Protein AF-A0A7S2TNP5-F1 (afdb_monomer_lite)

Foldseek 3Di:
DDDDDDDDDDDDDDDDDDDDDDDDDDDDDPPPPPPPPPPPQQLDAPQPVLVVLCCVQPNSDQKDFLVSVQVSQCVLCVVDDSVLSSLCSQFVQQCLQNQPGRMGGSVSSSLQCLQQDPPSCSSVLVQLQFWDWADDDPGDIDTDGDQQEAEAADVLVVLQVVDAQAKHWYQDPDPPVSQKIKIKHWDWDDDPNDIDIDIDIWIWGQPRVVCWTWTADPVRDIDTDNHVVVVNCVVSVNGHHDGQCLRVCSVVTHSNVSRDPDDD

pLDDT: mean 71.91, std 21.48, range [24.64, 95.56]

Sequence (264 aa):
FFFIGVSNLLRVRPRRRRHTSFLRFQGKMAHAYTTFDLDANKVEIEDKDALEFWKKNFQESSTITTAQFTEPMLKRFPNENKKVTSILCKHVICCSGDANKKDVTAQEFDKFVKRFGPFDKCVANAKKVFFHEIERQGGENEYTLVEWYHGFLEDSKQKILENPDKFLVREPKEKDRYNLLTVEYSKTFTKDGKKLLARNKKHLTINRKKGLFVWTKKDGKKQGHPNIEVALKDMTSGRPAIKSDMWTAVENQSLYQAASYDYE

Radius of gyration: 25.87 Å; chains: 1; bounding box: 44×84×74 Å

Secondary structure (DSSP, 8-state):
----------------PPPPPP-----------------TT-----SHHHHHHHHHHHTT-SEEEHHHHHHHHHHH-TTS-HHHHHHIIIIIIS-SS-TT--EEEHHHHHHHHHHH-SGGGHHHHHHHHHEEEE--TTS--EEEE-TTB-SS-TTHHHHHHHSTT-EEEE--SSTT-TTEEEEEEEEEEEETTEEEEEEEEEEEEEETTTTEEEEE-TTS-EEEESSHHHHHHHHHTTPPBPPPTHHHHHHHS-TTGGG-----

Structure (mmCIF, N/CA/C/O backbone):
data_AF-A0A7S2TNP5-F1
#
_entry.id   AF-A0A7S2TNP5-F1
#
loop_
_atom_site.group_PDB
_atom_site.id
_atom_site.type_symbol
_atom_site.label_atom_id
_atom_site.label_alt_id
_atom_site.label_comp_id
_atom_site.label_asym_id
_atom_site.label_entity_id
_atom_site.label_seq_id
_atom_site.pdbx_PDB_ins_code
_atom_site.Cartn_x
_atom_site.Cartn_y
_atom_site.Cartn_z
_atom_site.occupancy
_atom_site.B_iso_or_equiv
_atom_site.auth_seq_id
_atom_site.auth_comp_id
_atom_site.auth_asym_id
_atom_site.auth_atom_id
_atom_site.pdbx_PDB_model_num
ATOM 1 N N . PHE A 1 1 ? 13.881 31.713 -53.821 1.00 35.53 1 PHE A N 1
ATOM 2 C CA . PHE A 1 1 ? 14.452 31.772 -52.461 1.00 35.53 1 PHE A CA 1
ATOM 3 C C . PHE A 1 1 ? 13.829 32.954 -51.729 1.00 35.53 1 PHE A C 1
ATOM 5 O O . PHE A 1 1 ? 13.874 34.059 -52.252 1.00 35.53 1 PHE A O 1
ATOM 12 N N . PHE A 1 2 ? 13.139 32.703 -50.613 1.00 26.30 2 PHE A N 1
ATOM 13 C CA . PHE A 1 2 ? 12.319 33.684 -49.889 1.00 26.30 2 PHE A CA 1
ATOM 14 C C . PHE A 1 2 ? 13.119 34.379 -48.761 1.00 26.30 2 PHE A C 1
ATOM 16 O O . PHE A 1 2 ? 13.645 33.704 -47.886 1.00 26.30 2 PHE A O 1
ATOM 23 N N . PHE A 1 3 ? 13.155 35.716 -48.842 1.00 29.17 3 PHE A N 1
ATOM 24 C CA . PHE A 1 3 ? 13.068 36.779 -47.818 1.00 29.17 3 PHE A CA 1
ATOM 25 C C . PHE A 1 3 ? 13.990 36.885 -46.563 1.00 29.17 3 PHE A C 1
ATOM 27 O O . PHE A 1 3 ? 13.975 36.060 -45.658 1.00 29.17 3 PHE A O 1
ATOM 34 N N . ILE A 1 4 ? 14.575 38.099 -46.485 1.00 29.92 4 ILE A N 1
ATOM 35 C CA . ILE A 1 4 ? 14.782 39.041 -45.349 1.00 29.92 4 ILE A CA 1
ATOM 36 C C . ILE A 1 4 ? 16.053 38.911 -44.512 1.00 29.92 4 ILE A C 1
ATOM 38 O O . ILE A 1 4 ? 16.186 38.060 -43.639 1.00 29.92 4 ILE A O 1
ATOM 42 N N . GLY A 1 5 ? 16.910 39.923 -44.688 1.00 24.64 5 GLY A N 1
ATOM 43 C CA . GLY A 1 5 ? 17.933 40.338 -43.745 1.00 24.64 5 GLY A CA 1
ATOM 44 C C . GLY A 1 5 ? 17.762 41.805 -43.324 1.00 24.64 5 GLY A C 1
ATOM 45 O O . GLY A 1 5 ? 17.652 42.689 -44.164 1.00 24.64 5 GLY A O 1
ATOM 46 N N . VAL A 1 6 ? 17.837 41.989 -42.001 1.00 29.03 6 VAL A N 1
ATOM 47 C CA . VAL A 1 6 ? 18.416 43.107 -41.225 1.00 29.03 6 VAL A CA 1
ATOM 48 C C . VAL A 1 6 ? 17.690 44.468 -41.192 1.00 29.03 6 VAL A C 1
ATOM 50 O O . VAL A 1 6 ? 17.786 45.263 -42.120 1.00 29.03 6 VAL A O 1
ATOM 53 N N . SER A 1 7 ? 17.127 44.832 -40.025 1.00 27.92 7 SER A N 1
ATOM 54 C CA . SER A 1 7 ? 17.776 45.787 -39.091 1.00 27.92 7 SER A CA 1
ATOM 55 C C . SER A 1 7 ? 16.905 46.212 -37.894 1.00 27.92 7 SER A C 1
ATOM 57 O O . SER A 1 7 ? 15.773 46.650 -38.051 1.00 27.92 7 SER A O 1
ATOM 59 N N . ASN A 1 8 ? 17.526 46.139 -36.709 1.00 30.47 8 ASN A N 1
ATOM 60 C CA . ASN A 1 8 ? 17.461 47.053 -35.559 1.00 30.47 8 ASN A CA 1
ATOM 61 C C . ASN A 1 8 ? 16.116 47.597 -35.050 1.00 30.47 8 ASN A C 1
ATOM 63 O O . ASN A 1 8 ? 15.562 48.535 -35.611 1.00 30.47 8 ASN A O 1
ATOM 67 N N . LEU A 1 9 ? 15.758 47.201 -33.819 1.00 30.53 9 LEU A N 1
ATOM 68 C CA . LEU A 1 9 ? 15.236 48.148 -32.825 1.00 30.53 9 LEU A CA 1
ATOM 69 C C . LEU A 1 9 ? 15.416 47.621 -31.389 1.00 30.53 9 LEU A C 1
ATOM 71 O O . LEU A 1 9 ? 14.598 46.881 -30.849 1.00 30.53 9 LEU A O 1
ATOM 75 N N . LEU A 1 10 ? 16.508 48.054 -30.755 1.00 33.16 10 LEU A N 1
ATOM 76 C CA . LEU A 1 10 ? 16.631 48.137 -29.301 1.00 33.16 10 LEU A CA 1
ATOM 77 C C . LEU A 1 10 ? 15.696 49.247 -28.801 1.00 33.16 10 LEU A C 1
ATOM 79 O O . LEU A 1 10 ? 15.841 50.406 -29.190 1.00 33.16 10 LEU A O 1
ATOM 83 N N . ARG A 1 11 ? 14.767 48.925 -27.895 1.00 30.42 11 ARG A N 1
ATOM 84 C CA . ARG A 1 11 ? 14.092 49.937 -27.071 1.00 30.42 11 ARG A CA 1
ATOM 85 C C . ARG A 1 11 ? 13.908 49.429 -25.646 1.00 30.42 11 ARG A C 1
ATOM 87 O O . ARG A 1 11 ? 12.946 48.747 -25.311 1.00 30.42 11 ARG A O 1
ATOM 94 N N . VAL A 1 12 ? 14.871 49.801 -24.812 1.00 37.19 12 VAL A N 1
ATOM 95 C CA . VAL A 1 12 ? 14.807 49.739 -23.351 1.00 37.19 12 VAL A CA 1
ATOM 96 C C . VAL A 1 12 ? 13.696 50.678 -22.864 1.00 37.19 12 VAL A C 1
ATOM 98 O O . VAL A 1 12 ? 13.616 51.827 -23.302 1.00 37.19 12 VAL A O 1
ATOM 101 N N . ARG A 1 13 ? 12.846 50.215 -21.939 1.00 30.95 13 ARG A N 1
ATOM 102 C CA . ARG A 1 13 ? 11.965 51.077 -21.131 1.00 30.95 13 ARG A CA 1
ATOM 103 C C . ARG A 1 13 ? 11.978 50.666 -19.650 1.00 30.95 13 ARG A C 1
ATOM 105 O O . ARG A 1 13 ? 12.250 49.506 -19.349 1.00 30.95 13 ARG A O 1
ATOM 112 N N . PRO A 1 14 ? 11.739 51.618 -18.724 1.00 35.34 14 PRO A N 1
ATOM 113 C CA . PRO A 1 14 ? 12.311 51.590 -17.381 1.00 35.34 14 PRO A CA 1
ATOM 114 C C . PRO A 1 14 ? 11.375 51.045 -16.289 1.00 35.34 14 PRO A C 1
ATOM 116 O O . PRO A 1 14 ? 10.152 51.161 -16.356 1.00 35.34 14 PRO A O 1
ATOM 119 N N . ARG A 1 15 ? 12.002 50.513 -15.229 1.00 34.00 15 ARG A N 1
ATOM 120 C CA . ARG A 1 15 ? 11.412 50.121 -13.936 1.00 34.00 15 ARG A CA 1
ATOM 121 C C . ARG A 1 15 ? 10.770 51.327 -13.232 1.00 34.00 15 ARG A C 1
ATOM 123 O O . ARG A 1 15 ? 11.463 52.290 -12.915 1.00 34.00 15 ARG A O 1
ATOM 130 N N . ARG A 1 16 ? 9.480 51.241 -12.883 1.00 33.78 16 ARG A N 1
ATOM 131 C CA . ARG A 1 16 ? 8.836 52.146 -11.911 1.00 33.78 16 ARG A CA 1
ATOM 132 C C . ARG A 1 16 ? 8.885 51.540 -10.505 1.00 33.78 16 ARG A C 1
ATOM 134 O O . ARG A 1 16 ? 8.259 50.516 -10.249 1.00 33.78 16 ARG A O 1
ATOM 141 N N . ARG A 1 17 ? 9.609 52.213 -9.604 1.00 36.44 17 ARG A N 1
ATOM 142 C CA . ARG A 1 17 ? 9.491 52.092 -8.141 1.00 36.44 17 ARG A CA 1
ATOM 143 C C . ARG A 1 17 ? 8.121 52.626 -7.708 1.00 36.44 17 ARG A C 1
ATOM 145 O O . ARG A 1 17 ? 7.719 53.689 -8.178 1.00 36.44 17 ARG A O 1
ATOM 152 N N . ARG A 1 18 ? 7.424 51.935 -6.802 1.00 33.62 18 ARG A N 1
ATOM 153 C CA . ARG A 1 18 ? 6.322 52.530 -6.032 1.00 33.62 18 ARG A CA 1
ATOM 154 C C . ARG A 1 18 ? 6.816 52.857 -4.629 1.00 33.62 18 ARG A C 1
ATOM 156 O O . ARG A 1 18 ? 7.392 52.010 -3.957 1.00 33.62 18 ARG A O 1
ATOM 163 N N . HIS A 1 19 ? 6.609 54.118 -4.272 1.00 29.69 19 HIS A N 1
ATOM 164 C CA . HIS A 1 19 ? 6.842 54.715 -2.969 1.00 29.69 19 HIS A CA 1
ATOM 165 C C . HIS A 1 19 ? 5.910 54.118 -1.911 1.00 29.69 19 HIS A C 1
ATOM 167 O O . HIS A 1 19 ? 4.713 53.966 -2.141 1.00 29.69 19 HIS A O 1
ATOM 173 N N . THR A 1 20 ? 6.476 53.849 -0.741 1.00 30.58 20 THR A N 1
ATOM 174 C CA . THR A 1 20 ? 5.781 53.711 0.538 1.00 30.58 20 THR A CA 1
ATOM 175 C C . THR A 1 20 ? 5.397 55.098 1.049 1.00 30.58 20 THR A C 1
ATOM 177 O O . THR A 1 20 ? 6.277 55.928 1.283 1.00 30.58 20 THR A O 1
ATOM 180 N N . SER A 1 21 ? 4.106 55.355 1.240 1.00 30.62 21 SER A N 1
ATOM 181 C CA . SER A 1 21 ? 3.613 56.497 2.012 1.00 30.62 21 SER A CA 1
ATOM 182 C C . SER A 1 21 ? 3.301 56.051 3.439 1.00 30.62 21 SER A C 1
ATOM 184 O O . SER A 1 21 ? 2.472 55.180 3.686 1.00 30.62 21 SER A O 1
ATOM 186 N N . PHE A 1 22 ? 4.015 56.672 4.372 1.00 33.22 22 PHE A N 1
ATOM 187 C CA . PHE A 1 22 ? 3.764 56.670 5.805 1.00 33.22 22 PHE A CA 1
ATOM 188 C C . PHE A 1 22 ? 2.519 57.527 6.075 1.00 33.22 22 PHE A C 1
ATOM 190 O O . PHE A 1 22 ? 2.522 58.714 5.756 1.00 33.22 22 PHE A O 1
ATOM 197 N N . LEU A 1 23 ? 1.478 56.961 6.685 1.00 32.00 23 LEU A N 1
ATOM 198 C CA . LEU A 1 23 ? 0.410 57.724 7.332 1.00 32.00 23 LEU A CA 1
ATOM 199 C C . LEU A 1 23 ? 0.128 57.090 8.695 1.00 32.00 23 LEU A C 1
ATOM 201 O O . LEU A 1 23 ? -0.440 56.005 8.799 1.00 32.00 23 LEU A O 1
ATOM 205 N N . ARG A 1 24 ? 0.573 57.789 9.745 1.00 29.11 24 ARG A N 1
ATOM 206 C CA . ARG A 1 24 ? 0.097 57.618 11.118 1.00 29.11 24 ARG A CA 1
ATOM 207 C C . ARG A 1 24 ? -1.366 58.049 11.160 1.00 29.11 24 ARG A C 1
ATOM 209 O O . ARG A 1 24 ? -1.658 59.206 10.879 1.00 29.11 24 ARG A O 1
ATOM 216 N N . PHE A 1 25 ? -2.240 57.159 11.606 1.00 30.02 25 PHE A N 1
ATOM 217 C CA . PHE A 1 25 ? -3.507 57.535 12.221 1.00 30.02 25 PHE A CA 1
ATOM 218 C C . PHE A 1 25 ? -3.603 56.818 13.568 1.00 30.02 25 PHE A C 1
ATOM 220 O O . PHE A 1 25 ? -3.674 55.594 13.640 1.00 30.02 25 PHE A O 1
ATOM 227 N N . GLN A 1 26 ? -3.516 57.601 14.644 1.00 33.06 26 GLN A N 1
ATOM 228 C CA . GLN A 1 26 ? -3.903 57.181 15.985 1.00 33.06 26 GLN A CA 1
ATOM 229 C C . GLN A 1 26 ? -5.432 57.171 16.055 1.00 33.06 26 GLN A C 1
ATOM 231 O O . GLN A 1 26 ? -6.062 58.160 15.689 1.00 33.06 26 GLN A O 1
ATOM 236 N N . GLY A 1 27 ? -6.028 56.089 16.559 1.00 28.73 27 GLY A N 1
ATOM 237 C CA . GLY A 1 27 ? -7.447 56.090 16.908 1.00 28.73 27 GLY A CA 1
ATOM 238 C C . GLY A 1 27 ? -8.089 54.709 16.947 1.00 28.73 27 GLY A C 1
ATOM 239 O O . GLY A 1 27 ? -8.488 54.192 15.915 1.00 28.73 27 GLY A O 1
ATOM 240 N N . LYS A 1 28 ? -8.253 54.188 18.170 1.00 30.58 28 LYS A N 1
ATOM 241 C CA . LYS A 1 28 ? -9.202 53.136 18.582 1.00 30.58 28 LYS A CA 1
ATOM 242 C C . LYS A 1 28 ? -9.034 51.766 17.904 1.00 30.58 28 LYS A C 1
ATOM 244 O O . LYS A 1 28 ? -9.711 51.439 16.936 1.00 30.58 28 LYS A O 1
ATOM 249 N N . MET A 1 29 ? -8.208 50.913 18.518 1.00 29.97 29 MET A N 1
ATOM 250 C CA . MET A 1 29 ? -8.341 49.463 18.363 1.00 29.97 29 MET A CA 1
ATOM 251 C C . MET A 1 29 ? -9.674 49.023 18.981 1.00 29.97 29 MET A C 1
ATOM 253 O O . MET A 1 29 ? -9.782 48.844 20.191 1.00 29.97 29 MET A O 1
ATOM 257 N N . ALA A 1 30 ? -10.697 48.857 18.148 1.00 30.17 30 ALA A N 1
ATOM 258 C CA . ALA A 1 30 ? -11.728 47.879 18.438 1.00 30.17 30 ALA A CA 1
ATOM 259 C C . ALA A 1 30 ? -11.094 46.507 18.189 1.00 30.17 30 ALA A C 1
ATOM 261 O O . ALA A 1 30 ? -10.649 46.218 17.077 1.00 30.17 30 ALA A O 1
ATOM 262 N N . HIS A 1 31 ? -10.998 45.694 19.238 1.00 32.38 31 HIS A N 1
ATOM 263 C CA . HIS A 1 31 ? -10.643 44.288 19.130 1.00 32.38 31 HIS A CA 1
ATOM 264 C C . HIS A 1 31 ? -11.693 43.575 18.270 1.00 32.38 31 HIS A C 1
ATOM 266 O O . HIS A 1 31 ? -12.693 43.070 18.773 1.00 32.38 31 HIS A O 1
ATOM 272 N N . ALA A 1 32 ? -11.458 43.519 16.962 1.00 28.12 32 ALA A N 1
ATOM 273 C CA . ALA A 1 32 ? -12.016 42.470 16.135 1.00 28.12 32 ALA A CA 1
ATOM 274 C C . ALA A 1 32 ? -11.244 41.196 16.489 1.00 28.12 32 ALA A C 1
ATOM 276 O O . ALA A 1 32 ? -10.240 40.858 15.866 1.00 28.12 32 ALA A O 1
ATOM 277 N N . TYR A 1 33 ? -11.692 40.513 17.543 1.00 31.80 33 TYR A N 1
ATOM 278 C CA . TYR A 1 33 ? -11.486 39.079 17.631 1.00 31.80 33 TYR A CA 1
ATOM 279 C C . TYR A 1 33 ? -12.208 38.499 16.416 1.00 31.80 33 TYR A C 1
ATOM 281 O O . TYR A 1 33 ? -13.415 38.283 16.442 1.00 31.80 33 TYR A O 1
ATOM 289 N N . THR A 1 34 ? -11.487 38.305 15.312 1.00 31.91 34 THR A N 1
ATOM 290 C CA . THR A 1 34 ? -11.849 37.241 14.385 1.00 31.91 34 THR A CA 1
ATOM 291 C C . THR A 1 34 ? -11.819 35.978 15.221 1.00 31.91 34 THR A C 1
ATOM 293 O O . THR A 1 34 ? -10.747 35.479 15.566 1.00 31.91 34 THR A O 1
ATOM 296 N N . THR A 1 35 ? -13.002 35.532 15.624 1.00 31.72 35 THR A N 1
ATOM 297 C CA . THR A 1 35 ? -13.266 34.163 16.030 1.00 31.72 35 THR A CA 1
ATOM 298 C C . THR A 1 35 ? -12.732 33.279 14.912 1.00 31.72 35 THR A C 1
ATOM 300 O O . THR A 1 35 ? -13.371 33.097 13.880 1.00 31.72 35 THR A O 1
ATOM 303 N N . PHE A 1 36 ? -11.501 32.801 15.076 1.00 32.44 36 PHE A N 1
ATOM 304 C CA . PHE A 1 36 ? -11.128 31.527 14.495 1.00 32.44 36 PHE A CA 1
ATOM 305 C C . PHE A 1 36 ? -12.096 30.537 15.124 1.00 32.44 36 PHE A C 1
ATOM 307 O O . PHE A 1 36 ? -12.037 30.323 16.336 1.00 32.44 36 PHE A O 1
ATOM 314 N N . ASP A 1 37 ? -13.040 30.037 14.329 1.00 32.22 37 ASP A N 1
ATOM 315 C CA . ASP A 1 37 ? -13.922 28.966 14.759 1.00 32.22 37 ASP A CA 1
ATOM 316 C C . ASP A 1 37 ? -13.060 27.834 15.319 1.00 32.22 37 ASP A C 1
ATOM 318 O O . ASP A 1 37 ? -12.239 27.218 14.632 1.00 32.22 37 ASP A O 1
ATOM 322 N N . LEU A 1 38 ? -13.236 27.617 16.617 1.00 37.44 38 LEU A N 1
ATOM 323 C CA . LEU A 1 38 ? -12.727 26.508 17.403 1.00 37.44 38 LEU A CA 1
ATOM 324 C C . LEU A 1 38 ? -13.484 25.230 17.014 1.00 37.44 38 LEU A C 1
ATOM 326 O O . LEU A 1 38 ? -14.119 24.607 17.850 1.00 37.44 38 LEU A O 1
ATOM 330 N N . ASP A 1 39 ? -13.396 24.826 15.748 1.00 40.28 39 ASP A N 1
ATOM 331 C CA . ASP A 1 39 ? -13.897 23.532 15.259 1.00 40.28 39 ASP A CA 1
ATOM 332 C C . ASP A 1 39 ? -12.741 22.583 14.885 1.00 40.28 39 ASP A C 1
ATOM 334 O O . ASP A 1 39 ? -12.917 21.572 14.207 1.00 40.28 39 ASP A O 1
ATOM 338 N N . ALA A 1 40 ? -11.535 22.854 15.397 1.00 45.44 40 ALA A N 1
ATOM 339 C CA . ALA A 1 40 ? -10.340 22.017 15.226 1.00 45.44 40 ALA A CA 1
ATOM 340 C C . ALA A 1 40 ? -10.455 20.602 15.846 1.00 45.44 40 ALA A C 1
ATOM 342 O O . ALA A 1 40 ? -9.542 19.792 15.696 1.00 45.44 40 ALA A O 1
ATOM 343 N N . ASN A 1 41 ? -11.570 20.291 16.516 1.00 51.12 41 ASN A N 1
ATOM 344 C CA . ASN A 1 41 ? -11.847 18.987 17.126 1.00 51.12 41 ASN A CA 1
ATOM 345 C C . ASN A 1 41 ? -12.855 18.136 16.343 1.00 51.12 41 ASN A C 1
ATOM 347 O O . ASN A 1 41 ? -13.202 17.039 16.784 1.00 51.12 41 ASN A O 1
ATOM 351 N N . LYS A 1 42 ? -13.336 18.588 15.179 1.00 62.53 42 LYS A N 1
ATOM 352 C CA . LYS A 1 42 ? -14.270 17.776 14.402 1.00 62.53 42 LYS A CA 1
ATOM 353 C C . LYS A 1 42 ? -13.534 16.610 13.744 1.00 62.53 42 LYS A C 1
ATOM 355 O O . LYS A 1 42 ? -12.728 16.783 12.835 1.00 62.53 42 LYS A O 1
ATOM 360 N N . VAL A 1 43 ? -13.833 15.398 14.203 1.00 71.31 43 VAL A N 1
ATOM 361 C CA . VAL A 1 43 ? -13.396 14.159 13.552 1.00 71.31 43 VAL A CA 1
ATOM 362 C C . VAL A 1 43 ? -14.062 14.059 12.174 1.00 71.31 43 VAL A C 1
ATOM 364 O O . VAL A 1 43 ? -15.245 13.732 12.065 1.00 71.31 43 VAL A O 1
ATOM 367 N N . GLU A 1 44 ? -13.301 14.350 11.120 1.00 78.19 44 GLU A N 1
ATOM 368 C CA . GLU A 1 44 ? -13.733 14.222 9.726 1.00 78.19 44 GLU A CA 1
ATOM 369 C C . GLU A 1 44 ? -13.306 12.861 9.160 1.00 78.19 44 GLU A C 1
ATOM 371 O O . GLU A 1 44 ? -12.246 12.717 8.554 1.00 78.19 44 GLU A O 1
ATOM 376 N N . ILE A 1 45 ? -14.142 11.844 9.387 1.00 87.25 45 ILE A N 1
ATOM 377 C CA . ILE A 1 45 ? -14.051 10.543 8.710 1.00 87.25 45 ILE A CA 1
ATOM 378 C C . ILE A 1 45 ? -15.250 10.434 7.766 1.00 87.25 45 ILE A C 1
ATOM 380 O O . ILE A 1 45 ? -16.395 10.564 8.201 1.00 87.25 45 ILE A O 1
ATOM 384 N N . GLU A 1 46 ? -14.996 10.226 6.472 1.00 87.81 46 GLU A N 1
ATOM 385 C CA . GLU A 1 46 ? -16.055 10.225 5.450 1.00 87.81 46 GLU A CA 1
ATOM 386 C C . GLU A 1 46 ? -16.876 8.931 5.433 1.00 87.81 46 GLU A C 1
ATOM 388 O O . GLU A 1 46 ? -18.080 8.951 5.166 1.00 87.81 46 GLU A O 1
ATOM 393 N N . ASP A 1 47 ? -16.224 7.793 5.670 1.00 90.44 47 ASP A N 1
ATOM 394 C CA . ASP A 1 47 ? -16.891 6.493 5.709 1.00 90.44 47 ASP A CA 1
ATOM 395 C C . ASP A 1 47 ? -17.680 6.362 7.021 1.00 90.44 47 ASP A C 1
ATOM 397 O O . ASP A 1 47 ? -17.119 6.488 8.110 1.00 90.44 47 ASP A O 1
ATOM 401 N N . LYS A 1 48 ? -18.998 6.143 6.920 1.00 92.12 48 LYS A N 1
ATOM 402 C CA . LYS A 1 48 ? -19.906 6.142 8.079 1.00 92.12 48 LYS A CA 1
ATOM 403 C C . LYS A 1 48 ? -19.566 5.044 9.083 1.00 92.12 48 LYS A C 1
ATOM 405 O O . LYS A 1 48 ? -19.517 5.323 10.277 1.00 92.12 48 LYS A O 1
ATOM 410 N N . ASP A 1 49 ? -19.273 3.838 8.607 1.00 93.75 49 ASP A N 1
ATOM 411 C CA . ASP A 1 49 ? -18.957 2.701 9.474 1.00 93.75 49 ASP A CA 1
ATOM 412 C C . ASP A 1 49 ? -17.609 2.923 10.174 1.00 93.75 49 ASP A C 1
ATOM 414 O O . ASP A 1 49 ? -17.436 2.573 11.344 1.00 93.75 49 ASP A O 1
ATOM 418 N N . ALA A 1 50 ? -16.650 3.533 9.470 1.00 93.88 50 ALA A N 1
ATOM 419 C CA . ALA A 1 50 ? -15.370 3.927 10.050 1.00 93.88 50 ALA A CA 1
ATOM 420 C C . ALA A 1 50 ? -15.529 5.045 11.092 1.00 93.88 50 ALA A C 1
ATOM 422 O O . ALA A 1 50 ? -14.900 4.988 12.149 1.00 93.88 50 ALA A O 1
ATOM 423 N N . LEU A 1 51 ? -16.387 6.036 10.830 1.00 93.69 51 LEU A N 1
ATOM 424 C CA . LEU A 1 51 ? -16.693 7.115 11.770 1.00 93.69 51 LEU A CA 1
ATOM 425 C C . LEU A 1 51 ? -17.365 6.576 13.038 1.00 93.69 51 LEU A C 1
ATOM 427 O O . LEU A 1 51 ? -16.974 6.945 14.145 1.00 93.69 51 LEU A O 1
ATOM 431 N N . GLU A 1 52 ? -18.351 5.690 12.894 1.00 94.00 52 GLU A N 1
ATOM 432 C CA . GLU A 1 52 ? -19.017 5.032 14.023 1.00 94.00 52 GLU A CA 1
ATOM 433 C C . GLU A 1 52 ? -18.038 4.181 14.831 1.00 94.00 52 GLU A C 1
ATOM 435 O O . GLU A 1 52 ? -18.025 4.251 16.061 1.00 94.00 52 GLU A O 1
ATOM 440 N N . PHE A 1 53 ? -17.168 3.425 14.155 1.00 95.56 53 PHE A N 1
ATOM 441 C CA . PHE A 1 53 ? -16.093 2.685 14.808 1.00 95.56 53 PHE A CA 1
ATOM 442 C C . PHE A 1 53 ? -15.165 3.610 15.598 1.00 95.56 53 PHE A C 1
ATOM 444 O O . PHE A 1 53 ? -14.864 3.314 16.757 1.00 95.56 53 PHE A O 1
ATOM 451 N N . TRP A 1 54 ? -14.740 4.726 15.003 1.00 94.12 54 TRP A N 1
ATOM 452 C CA . TRP A 1 54 ? -13.858 5.679 15.668 1.00 94.12 54 TRP A CA 1
ATOM 453 C C . TRP A 1 54 ? -14.522 6.261 16.914 1.00 94.12 54 TRP A C 1
ATOM 455 O O . TRP A 1 54 ? -13.984 6.146 18.012 1.00 94.12 54 TRP A O 1
ATOM 465 N N . LYS A 1 55 ? -15.746 6.783 16.773 1.00 92.56 55 LYS A N 1
ATOM 466 C CA . LYS A 1 55 ? -16.506 7.370 17.884 1.00 92.56 55 LYS A CA 1
ATOM 467 C C . LYS A 1 55 ? -16.774 6.373 19.006 1.00 92.56 55 LYS A C 1
ATOM 469 O O . LYS A 1 55 ? -16.644 6.718 20.177 1.00 92.56 55 LYS A O 1
ATOM 474 N N . LYS A 1 56 ? -17.108 5.124 18.670 1.00 94.31 56 LYS A N 1
ATOM 475 C CA . LYS A 1 56 ? -17.395 4.076 19.659 1.00 94.31 56 LYS A CA 1
ATOM 476 C C . LYS A 1 56 ? -16.179 3.720 20.515 1.00 94.31 56 LYS A C 1
ATOM 478 O O . LYS A 1 56 ? -16.347 3.431 21.695 1.00 94.31 56 LYS A O 1
ATOM 483 N N . ASN A 1 57 ? -14.983 3.690 19.928 1.00 94.12 57 ASN A N 1
ATOM 484 C CA . ASN A 1 57 ? -13.776 3.229 20.623 1.00 94.12 57 ASN A CA 1
ATOM 485 C C . ASN A 1 57 ? -12.930 4.375 21.195 1.00 94.12 57 ASN A C 1
ATOM 487 O O . ASN A 1 57 ? -12.217 4.166 22.171 1.00 94.12 57 ASN A O 1
ATOM 491 N N . PHE A 1 58 ? -13.009 5.569 20.604 1.00 91.75 58 PHE A N 1
ATOM 492 C CA . PHE A 1 58 ? -12.098 6.686 20.885 1.00 91.75 58 PHE A CA 1
ATOM 493 C C . PHE A 1 58 ? -12.818 8.006 21.189 1.00 91.75 58 PHE A C 1
ATOM 495 O O . PHE A 1 58 ? -12.163 9.025 21.419 1.00 91.75 58 PHE A O 1
ATOM 502 N N . GLN A 1 59 ? -14.156 7.990 21.231 1.00 86.94 59 GLN A N 1
ATOM 503 C CA . GLN A 1 59 ? -14.994 9.169 21.462 1.00 86.94 59 GLN A CA 1
ATOM 504 C C . GLN A 1 59 ? -14.719 10.254 20.403 1.00 86.94 59 GLN A C 1
ATOM 506 O O . GLN A 1 59 ? -14.587 9.949 19.217 1.00 86.94 59 GLN A O 1
ATOM 511 N N . GLU A 1 60 ? -14.637 11.519 20.810 1.00 82.19 60 GLU A N 1
ATOM 512 C CA . GLU A 1 60 ? -14.314 12.651 19.934 1.00 82.19 60 GLU A CA 1
ATOM 513 C C . GLU A 1 60 ? -12.804 12.940 19.868 1.00 82.19 60 GLU A C 1
ATOM 515 O O . GLU A 1 60 ? -12.391 13.978 19.355 1.00 82.19 60 GLU A O 1
ATOM 520 N N . SER A 1 61 ? -11.957 12.023 20.358 1.00 83.62 61 SER A N 1
ATOM 521 C CA . SER A 1 61 ? -10.502 12.199 20.304 1.00 83.62 61 SER A CA 1
ATOM 522 C C . SER A 1 61 ? -10.034 12.277 18.853 1.00 83.62 61 SER A C 1
ATOM 524 O O . SER A 1 61 ? -10.265 11.366 18.054 1.00 83.62 61 SER A O 1
ATOM 526 N N . SER A 1 62 ? -9.331 13.354 18.511 1.00 83.38 62 SER A N 1
ATOM 527 C CA . SER A 1 62 ? -8.736 13.529 17.184 1.00 83.38 62 SER A CA 1
ATOM 528 C C . SER A 1 62 ? -7.483 12.672 16.985 1.00 83.38 62 SER A C 1
ATOM 530 O O . SER A 1 62 ? -7.122 12.380 15.845 1.00 83.38 62 SER A O 1
ATOM 532 N N . THR A 1 63 ? -6.835 12.261 18.081 1.00 87.69 63 THR A N 1
ATOM 533 C CA . THR A 1 63 ? -5.566 11.523 18.104 1.00 87.69 63 THR A CA 1
ATOM 534 C C . THR A 1 63 ? -5.562 10.494 19.237 1.00 87.69 63 THR A C 1
ATOM 536 O O . THR A 1 63 ? -6.079 10.766 20.318 1.00 87.69 63 THR A O 1
ATOM 539 N N . ILE A 1 64 ? -4.981 9.320 18.994 1.00 89.19 64 ILE A N 1
ATOM 540 C CA . ILE A 1 64 ? -4.899 8.182 19.928 1.00 89.19 64 ILE A CA 1
ATOM 541 C C . ILE A 1 64 ? -3.573 7.451 19.755 1.00 89.19 64 ILE A C 1
ATOM 543 O O . ILE A 1 64 ? -3.023 7.437 18.660 1.00 89.19 64 ILE A O 1
ATOM 547 N N . THR A 1 65 ? -3.079 6.770 20.785 1.00 87.88 65 THR A N 1
ATOM 548 C CA . THR A 1 65 ? -1.839 5.991 20.639 1.00 87.88 65 THR A CA 1
ATOM 549 C C . THR A 1 65 ? -2.047 4.757 19.749 1.00 87.88 65 THR A C 1
ATOM 551 O O . THR A 1 65 ? -3.119 4.145 19.741 1.00 87.88 65 THR A O 1
ATOM 554 N N . THR A 1 66 ? -1.002 4.309 19.049 1.00 84.31 66 THR A N 1
ATOM 555 C CA . THR A 1 66 ? -0.993 3.064 18.261 1.00 84.31 66 THR A CA 1
ATOM 556 C C . THR A 1 66 ? -1.451 1.866 19.090 1.00 84.31 66 THR A C 1
ATOM 558 O O . THR A 1 66 ? -2.171 1.001 18.589 1.00 84.31 66 THR A O 1
ATOM 561 N N . ALA A 1 67 ? -1.034 1.805 20.359 1.00 83.94 67 ALA A N 1
ATOM 562 C CA . ALA A 1 67 ? -1.396 0.723 21.268 1.00 83.94 67 ALA A CA 1
ATOM 563 C C . ALA A 1 67 ? -2.911 0.693 21.514 1.00 83.94 67 ALA A C 1
ATOM 565 O O . ALA A 1 67 ? -3.537 -0.354 21.351 1.00 83.94 67 ALA A O 1
ATOM 566 N N . GLN A 1 68 ? -3.506 1.854 21.806 1.00 89.25 68 GLN A N 1
ATOM 567 C CA . GLN A 1 68 ? -4.953 1.998 21.982 1.00 89.25 68 GLN A CA 1
ATOM 568 C C . GLN A 1 68 ? -5.729 1.750 20.684 1.00 89.25 68 GLN A C 1
ATOM 570 O O . GLN A 1 68 ? -6.846 1.249 20.736 1.00 89.25 68 GLN A O 1
ATOM 575 N N . PHE A 1 69 ? -5.150 2.066 19.522 1.00 90.44 69 PHE A N 1
ATOM 576 C CA . PHE A 1 69 ? -5.792 1.868 18.222 1.00 90.44 69 PHE A CA 1
ATOM 577 C C . PHE A 1 69 ? -5.794 0.404 17.749 1.00 90.44 69 PHE A C 1
ATOM 579 O O . PHE A 1 69 ? -6.765 -0.066 17.152 1.00 90.44 69 PHE A O 1
ATOM 586 N N . THR A 1 70 ? -4.711 -0.332 18.013 1.00 89.75 70 THR A N 1
ATOM 587 C CA . THR A 1 70 ? -4.495 -1.673 17.441 1.00 89.75 70 THR A CA 1
ATOM 588 C C . THR A 1 70 ? -5.491 -2.702 17.978 1.00 89.75 70 THR A C 1
ATOM 590 O O . THR A 1 70 ? -6.006 -3.517 17.213 1.00 89.75 70 THR A O 1
ATOM 593 N N . GLU A 1 71 ? -5.808 -2.672 19.274 1.00 91.56 71 GLU A N 1
ATOM 594 C CA . GLU A 1 71 ? -6.723 -3.651 19.874 1.00 91.56 71 GLU A CA 1
ATOM 595 C C . GLU A 1 71 ? -8.161 -3.555 19.306 1.00 91.56 71 GLU A C 1
ATOM 597 O O . GLU A 1 71 ? -8.694 -4.586 18.878 1.00 91.56 71 GLU A O 1
ATOM 602 N N . PRO A 1 72 ? -8.795 -2.369 19.207 1.00 94.19 72 PRO A N 1
ATOM 603 C CA . PRO A 1 72 ? -10.078 -2.210 18.522 1.00 94.19 72 PRO A CA 1
ATOM 604 C C . PRO A 1 72 ? -10.068 -2.676 17.064 1.00 94.19 72 PRO A C 1
ATOM 606 O O . PRO A 1 72 ? -11.038 -3.292 16.617 1.00 94.19 72 PRO A O 1
ATOM 609 N N . MET A 1 73 ? -8.977 -2.437 16.327 1.00 93.75 73 MET A N 1
ATOM 610 C CA . MET A 1 73 ? -8.832 -2.923 14.950 1.00 93.75 73 MET A CA 1
ATOM 611 C C . MET A 1 73 ? -8.813 -4.456 14.897 1.00 93.75 73 MET A C 1
ATOM 613 O O . MET A 1 73 ? -9.562 -5.051 14.124 1.00 93.75 73 MET A O 1
ATOM 617 N N . LEU A 1 74 ? -8.045 -5.119 15.767 1.00 92.88 74 LEU A N 1
ATOM 618 C CA . LEU A 1 74 ? -8.020 -6.586 15.853 1.00 92.88 74 LEU A CA 1
ATOM 619 C C . LEU A 1 74 ? -9.397 -7.172 16.200 1.00 92.88 74 LEU A C 1
ATOM 621 O O . LEU A 1 74 ? -9.789 -8.195 15.641 1.00 92.88 74 LEU A O 1
ATOM 625 N N . LYS A 1 75 ? -10.161 -6.509 17.078 1.00 94.12 75 LYS A N 1
ATOM 626 C CA . LYS A 1 75 ? -11.543 -6.905 17.401 1.00 94.12 75 LYS A CA 1
ATOM 627 C C . LYS A 1 75 ? -12.497 -6.704 16.222 1.00 94.12 75 LYS A C 1
ATOM 629 O O . LYS A 1 75 ? -13.414 -7.501 16.043 1.00 94.12 75 LYS A O 1
ATOM 634 N N . ARG A 1 76 ? -12.303 -5.652 15.417 1.00 94.31 76 ARG A N 1
ATOM 635 C CA . ARG A 1 76 ? -13.148 -5.351 14.248 1.00 94.31 76 ARG A CA 1
ATOM 636 C C . ARG A 1 76 ? -12.922 -6.317 13.086 1.00 94.31 76 ARG A C 1
ATOM 638 O O . ARG A 1 76 ? -13.876 -6.586 12.350 1.00 94.31 76 ARG A O 1
ATOM 645 N N . PHE A 1 77 ? -11.701 -6.832 12.945 1.00 92.62 77 PHE A N 1
ATOM 646 C CA . PHE A 1 77 ? -11.277 -7.733 11.870 1.00 92.62 77 PHE A CA 1
ATOM 647 C C . PHE A 1 77 ? -10.790 -9.086 12.424 1.00 92.62 77 PHE A C 1
ATOM 649 O O . PHE A 1 77 ? -9.631 -9.449 12.228 1.00 92.62 77 PHE A O 1
ATOM 656 N N . PRO A 1 78 ? -11.659 -9.868 13.097 1.00 90.06 78 PRO A N 1
ATOM 657 C CA . PRO A 1 78 ? -11.250 -11.089 13.800 1.00 90.06 78 PRO A CA 1
ATOM 658 C C . PRO A 1 78 ? -10.768 -12.207 12.864 1.00 90.06 78 PRO A C 1
ATOM 660 O O . PRO A 1 78 ? -10.035 -13.092 13.296 1.00 90.06 78 PRO A O 1
ATOM 663 N N . ASN A 1 79 ? -11.167 -12.158 11.589 1.00 8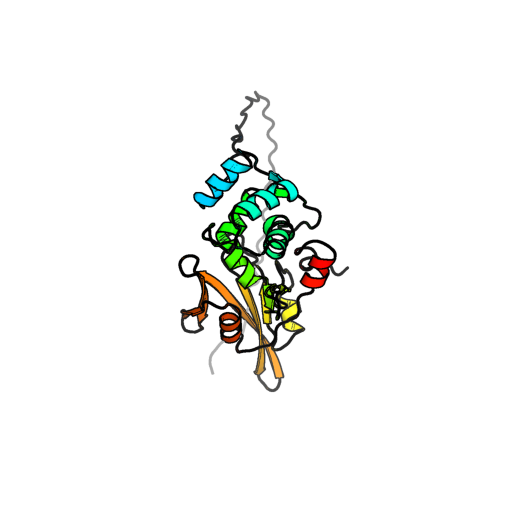8.50 79 ASN A N 1
ATOM 664 C CA . ASN A 1 79 ? -10.782 -13.134 10.567 1.00 88.50 79 ASN A CA 1
ATOM 665 C C . ASN A 1 79 ? -9.476 -12.763 9.845 1.00 88.50 79 ASN A C 1
ATOM 667 O O . ASN A 1 79 ? -8.991 -13.542 9.028 1.00 88.50 79 ASN A O 1
ATOM 671 N N . GLU A 1 80 ? -8.921 -11.574 10.094 1.00 88.38 80 GLU A N 1
ATOM 672 C CA . GLU A 1 80 ? -7.655 -11.164 9.492 1.00 88.38 80 GLU A CA 1
ATOM 673 C C . GLU A 1 80 ? -6.469 -11.613 10.344 1.00 88.38 80 GLU A C 1
ATOM 675 O O . GLU A 1 80 ? -6.548 -11.750 11.566 1.00 88.38 80 GLU A O 1
ATOM 680 N N . ASN A 1 81 ? -5.324 -11.820 9.692 1.00 87.00 81 ASN A N 1
ATOM 681 C CA . ASN A 1 81 ? -4.114 -12.210 10.398 1.00 87.00 81 ASN A CA 1
ATOM 682 C C . ASN A 1 81 ? -3.697 -11.104 11.390 1.00 87.00 81 ASN A C 1
ATOM 684 O O . ASN A 1 81 ? -3.532 -9.934 11.021 1.00 87.00 81 ASN A O 1
ATOM 688 N N . LYS A 1 82 ? -3.501 -11.482 12.661 1.00 86.62 82 LYS A N 1
ATOM 689 C CA . LYS A 1 82 ? -3.166 -10.542 13.741 1.00 86.62 82 LYS A CA 1
ATOM 690 C C . LYS A 1 82 ? -1.843 -9.819 13.487 1.00 86.62 82 LYS A C 1
ATOM 692 O O . LYS A 1 82 ? -1.764 -8.613 13.699 1.00 86.62 82 LYS A O 1
ATOM 697 N N . LYS A 1 83 ? -0.819 -10.528 12.995 1.00 83.31 83 LYS A N 1
ATOM 698 C CA . LYS A 1 83 ? 0.501 -9.951 12.693 1.00 83.31 83 LYS A CA 1
ATOM 699 C C . LYS A 1 83 ? 0.392 -8.908 11.581 1.00 83.31 83 LYS A C 1
ATOM 701 O O . LYS A 1 83 ? 0.895 -7.800 11.745 1.00 83.31 83 LYS A O 1
ATOM 706 N N . VAL A 1 84 ? -0.326 -9.226 10.502 1.00 84.00 84 VAL A N 1
ATOM 707 C CA . VAL A 1 84 ? -0.586 -8.286 9.396 1.00 84.00 84 VAL A CA 1
ATOM 708 C C . VAL A 1 84 ? -1.320 -7.045 9.896 1.00 84.00 84 VAL A C 1
ATOM 710 O O . VAL A 1 84 ? -0.878 -5.925 9.648 1.00 84.00 84 VAL A O 1
ATOM 713 N N . THR A 1 85 ? -2.410 -7.230 10.642 1.00 85.94 85 THR A N 1
ATOM 714 C CA . THR A 1 85 ? -3.224 -6.119 11.157 1.00 85.94 85 THR A CA 1
ATOM 715 C C . THR A 1 85 ? -2.409 -5.204 12.072 1.00 85.94 85 THR A C 1
ATOM 717 O O . THR A 1 85 ? -2.476 -3.984 11.931 1.00 85.94 85 THR A O 1
ATOM 720 N N . SER A 1 86 ? -1.577 -5.770 12.950 1.00 83.75 86 SER A N 1
ATOM 721 C CA . SER A 1 86 ? -0.684 -5.001 13.822 1.00 83.75 86 SER A CA 1
ATOM 722 C C . SER A 1 86 ? 0.372 -4.211 13.044 1.00 83.75 86 SER A C 1
ATOM 724 O O . SER A 1 86 ? 0.607 -3.047 13.365 1.00 83.75 86 SER A O 1
ATOM 726 N N . ILE A 1 87 ? 0.980 -4.795 12.002 1.00 80.25 87 ILE A N 1
ATOM 727 C CA . ILE A 1 87 ? 1.943 -4.086 11.139 1.00 80.25 87 ILE A CA 1
ATOM 728 C C . ILE A 1 87 ? 1.254 -2.929 10.409 1.00 80.25 87 ILE A C 1
ATOM 730 O O . ILE A 1 87 ? 1.784 -1.817 10.385 1.00 80.25 87 ILE A O 1
ATOM 734 N N . LEU A 1 88 ? 0.059 -3.163 9.854 1.00 83.81 88 LEU A N 1
ATOM 735 C CA . LEU A 1 88 ? -0.726 -2.122 9.189 1.00 83.81 88 LEU A CA 1
ATOM 736 C C . LEU A 1 88 ? -1.051 -0.976 10.147 1.00 83.81 88 LEU A C 1
ATOM 738 O O . LEU A 1 88 ? -0.817 0.180 9.803 1.00 83.81 88 LEU A O 1
ATOM 742 N N . CYS A 1 89 ? -1.524 -1.283 11.358 1.00 82.81 89 CYS A N 1
ATOM 743 C CA . CYS A 1 89 ? -1.784 -0.267 12.373 1.00 82.81 89 CYS A CA 1
ATOM 744 C C . CYS A 1 89 ? -0.509 0.524 12.656 1.00 82.81 89 CYS A C 1
ATOM 746 O O . CYS A 1 89 ? -0.479 1.723 12.399 1.00 82.81 89 CYS A O 1
ATOM 748 N N . LYS A 1 90 ? 0.561 -0.152 13.082 1.00 76.69 90 LYS A N 1
ATOM 749 C CA . LYS A 1 90 ? 1.790 0.483 13.563 1.00 76.69 90 LYS A CA 1
ATOM 750 C C . LYS A 1 90 ? 2.536 1.286 12.508 1.00 76.69 90 LYS A C 1
ATOM 752 O O . LYS A 1 90 ? 3.101 2.315 12.843 1.00 76.69 90 LYS A O 1
ATOM 757 N N . HIS A 1 91 ? 2.570 0.822 11.265 1.00 71.56 91 HIS A N 1
ATOM 758 C CA . HIS A 1 91 ? 3.479 1.393 10.276 1.00 71.56 91 HIS A CA 1
ATOM 759 C C . HIS A 1 91 ? 2.770 2.048 9.095 1.00 71.56 91 HIS A C 1
ATOM 761 O O . HIS A 1 91 ? 3.298 3.007 8.540 1.00 71.56 91 HIS A O 1
ATOM 767 N N . VAL A 1 92 ? 1.601 1.546 8.687 1.00 70.50 92 VAL A N 1
ATOM 768 C CA . VAL A 1 92 ? 0.879 2.075 7.515 1.00 70.50 92 VAL A CA 1
ATOM 769 C C . VAL A 1 92 ? -0.107 3.165 7.925 1.00 70.50 92 VAL A C 1
ATOM 771 O O . VAL A 1 92 ? -0.253 4.150 7.206 1.00 70.50 92 VAL A O 1
ATOM 774 N N . ILE A 1 93 ? -0.780 2.996 9.068 1.00 74.06 93 ILE A N 1
ATOM 775 C CA . ILE A 1 93 ? -1.815 3.922 9.544 1.00 74.06 93 ILE A CA 1
ATOM 776 C C . ILE A 1 93 ? -1.221 5.000 10.466 1.00 74.06 93 ILE A C 1
ATOM 778 O O . ILE A 1 93 ? -1.565 6.163 10.307 1.00 74.06 93 ILE A O 1
ATOM 782 N N . CYS A 1 94 ? -0.324 4.649 11.399 1.00 60.31 94 CYS A N 1
ATOM 783 C CA . CYS A 1 94 ? 0.222 5.610 12.381 1.00 60.31 94 CYS A CA 1
ATOM 784 C C . CYS A 1 94 ? 1.281 6.567 11.823 1.00 60.31 94 CYS A C 1
ATOM 786 O O . CYS A 1 94 ? 1.442 7.676 12.319 1.00 60.31 94 CYS A O 1
ATOM 788 N N . CYS A 1 95 ? 2.070 6.127 10.846 1.00 58.06 95 CYS A N 1
ATOM 789 C CA . CYS A 1 95 ? 3.300 6.825 10.493 1.00 58.06 95 CYS A CA 1
ATOM 790 C C . CYS A 1 95 ? 3.131 7.546 9.163 1.00 58.06 95 CYS A C 1
ATOM 792 O O . CYS A 1 95 ? 3.720 7.106 8.200 1.00 58.06 95 CYS A O 1
ATOM 794 N N . SER A 1 96 ? 2.368 8.634 9.036 1.00 54.50 96 SER A N 1
ATOM 795 C CA . SER A 1 96 ? 2.263 9.348 7.746 1.00 54.50 96 SER A CA 1
ATOM 796 C C . SER A 1 96 ? 3.503 10.196 7.382 1.00 54.50 96 SER A C 1
ATOM 798 O O . SER A 1 96 ? 3.351 11.325 6.913 1.00 54.50 96 SER A O 1
ATOM 800 N N . GLY A 1 97 ? 4.721 9.710 7.643 1.00 48.28 97 GLY A N 1
ATOM 801 C CA . GLY A 1 97 ? 5.968 10.447 7.384 1.00 48.28 97 GLY A CA 1
ATOM 802 C C . GLY A 1 97 ? 6.914 10.605 8.575 1.00 48.28 97 GLY A C 1
ATOM 803 O O . GLY A 1 97 ? 8.068 10.950 8.365 1.00 48.28 97 GLY A O 1
ATOM 804 N N . ASP A 1 98 ? 6.463 10.340 9.804 1.00 51.59 98 ASP A N 1
ATOM 805 C CA . ASP A 1 98 ? 7.281 10.449 11.020 1.00 51.59 98 ASP A CA 1
ATOM 806 C C . ASP A 1 98 ? 7.435 9.071 11.677 1.00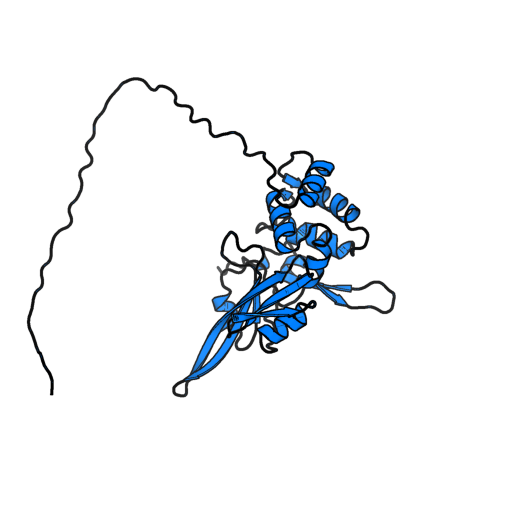 51.59 98 ASP A C 1
ATOM 808 O O . ASP A 1 98 ? 6.457 8.441 12.085 1.00 51.59 98 ASP A O 1
ATOM 812 N N . ALA A 1 99 ? 8.678 8.592 11.757 1.00 49.78 99 ALA A N 1
ATOM 813 C CA . ALA A 1 99 ? 9.003 7.273 12.284 1.00 49.78 99 ALA A CA 1
ATOM 814 C C . ALA A 1 99 ? 8.968 7.160 13.808 1.00 49.78 99 ALA A C 1
ATOM 816 O O . ALA A 1 99 ? 8.910 6.044 14.327 1.00 49.78 99 ALA A O 1
ATOM 817 N N . ASN A 1 100 ? 8.948 8.290 14.511 1.00 56.97 100 ASN A N 1
ATOM 818 C CA . ASN A 1 100 ? 8.807 8.335 15.961 1.00 56.97 100 ASN A CA 1
ATOM 819 C C . ASN A 1 100 ? 7.358 8.547 16.394 1.00 56.97 100 ASN A C 1
ATOM 821 O O . ASN A 1 100 ? 7.056 8.481 17.589 1.00 56.97 100 ASN A O 1
ATOM 825 N N . LYS A 1 101 ? 6.454 8.765 15.433 1.00 66.69 101 LYS A N 1
ATOM 826 C CA . LYS A 1 101 ? 5.041 8.940 15.712 1.00 66.69 101 LYS A CA 1
ATOM 827 C C . LYS A 1 101 ? 4.436 7.625 16.192 1.00 66.69 101 LYS A C 1
ATOM 829 O O . LYS A 1 101 ? 4.366 6.636 15.465 1.00 66.69 101 LYS A O 1
ATOM 834 N N . LYS A 1 102 ? 3.998 7.639 17.449 1.00 74.38 102 LYS A N 1
ATOM 835 C CA . LYS A 1 102 ? 3.323 6.525 18.133 1.00 74.38 102 LYS A CA 1
ATOM 836 C C . LYS A 1 102 ? 1.815 6.733 18.227 1.00 74.38 102 LYS A C 1
ATOM 838 O O . LYS A 1 102 ? 1.156 6.032 18.989 1.00 74.38 102 LYS A O 1
ATOM 843 N N . ASP A 1 103 ? 1.293 7.685 17.463 1.00 83.31 103 ASP A N 1
ATOM 844 C CA . ASP A 1 103 ? -0.096 8.104 17.514 1.00 83.31 103 ASP A CA 1
ATOM 845 C C . ASP A 1 103 ? -0.752 7.990 16.137 1.00 83.31 103 ASP A C 1
ATOM 847 O O . ASP A 1 103 ? -0.105 8.132 15.104 1.00 83.31 103 ASP A O 1
ATOM 851 N N . VAL A 1 104 ? -2.057 7.751 16.133 1.00 85.44 104 VAL A N 1
ATOM 852 C CA . VAL A 1 104 ? -2.935 7.750 14.967 1.00 85.44 104 VAL A CA 1
ATOM 853 C C . VAL A 1 104 ? -3.877 8.924 15.097 1.00 85.44 104 VAL A C 1
ATOM 855 O O . VAL A 1 104 ? -4.612 9.033 16.079 1.00 85.44 104 VAL A O 1
ATOM 858 N N . THR A 1 105 ? -3.905 9.773 14.081 1.00 87.25 105 THR A N 1
ATOM 859 C CA . THR A 1 105 ? -4.943 10.793 13.947 1.00 87.25 105 THR A CA 1
ATOM 860 C C . THR A 1 105 ? -6.155 10.226 13.214 1.00 87.25 105 THR A C 1
ATOM 862 O O . THR A 1 105 ? -6.027 9.371 12.330 1.00 87.25 105 THR A O 1
ATOM 865 N N . ALA A 1 106 ? -7.342 10.752 13.507 1.00 87.94 106 ALA A N 1
ATOM 866 C CA . ALA A 1 106 ? -8.558 10.389 12.782 1.00 87.94 106 ALA A CA 1
ATOM 867 C C . ALA A 1 106 ? -8.426 10.631 11.267 1.00 87.94 106 ALA A C 1
ATOM 869 O O . ALA A 1 106 ? -8.955 9.868 10.463 1.00 87.94 106 ALA A O 1
ATOM 870 N N . GLN A 1 107 ? -7.654 11.649 10.872 1.00 85.06 107 GLN A N 1
ATOM 871 C CA . GLN A 1 107 ? -7.377 11.964 9.472 1.00 85.06 107 GLN A CA 1
ATOM 872 C C . GLN A 1 107 ? -6.516 10.892 8.782 1.00 85.06 107 GLN A C 1
ATOM 874 O O . GLN A 1 107 ? -6.715 10.593 7.604 1.00 85.06 107 GLN A O 1
ATOM 879 N N . GLU A 1 108 ? -5.531 10.316 9.473 1.00 83.69 108 GLU A N 1
ATOM 880 C CA . GLU A 1 108 ? -4.723 9.215 8.928 1.00 83.69 108 GLU A CA 1
ATOM 881 C C . GLU A 1 108 ? -5.550 7.947 8.765 1.00 83.69 108 GLU A C 1
ATOM 883 O O . GLU A 1 108 ? -5.475 7.280 7.729 1.00 83.69 108 GLU A O 1
ATOM 888 N N . PHE A 1 109 ? -6.392 7.657 9.754 1.00 88.88 109 PHE A N 1
ATOM 889 C CA . PHE A 1 109 ? -7.343 6.563 9.666 1.00 88.88 109 PHE A CA 1
ATOM 890 C C . PHE A 1 109 ? -8.323 6.758 8.499 1.00 88.88 109 PHE A C 1
ATOM 892 O O . PHE A 1 109 ? -8.487 5.852 7.681 1.00 88.88 109 PHE A O 1
ATOM 899 N N . ASP A 1 110 ? -8.890 7.956 8.340 1.00 87.62 110 ASP A N 1
ATOM 900 C CA . ASP A 1 110 ? -9.755 8.301 7.209 1.00 87.62 110 ASP A CA 1
ATOM 901 C C . ASP A 1 110 ? -9.034 8.124 5.861 1.00 87.62 110 ASP A C 1
ATOM 903 O O . ASP A 1 110 ? -9.562 7.481 4.953 1.00 87.62 110 ASP A O 1
ATOM 907 N N . LYS A 1 111 ? -7.782 8.586 5.729 1.00 83.88 111 LYS A N 1
ATOM 908 C CA . LYS A 1 111 ? -6.967 8.368 4.517 1.00 83.88 111 LYS A CA 1
ATOM 909 C C . LYS A 1 111 ? -6.760 6.883 4.219 1.00 83.88 111 LYS A C 1
ATOM 911 O O . LYS A 1 111 ? -6.870 6.475 3.058 1.00 83.88 111 LYS A O 1
ATOM 916 N N . PHE A 1 112 ? -6.483 6.072 5.241 1.00 86.31 112 PHE A N 1
ATOM 917 C CA . PHE A 1 112 ? -6.336 4.625 5.092 1.00 86.31 112 PHE A CA 1
ATOM 918 C C . PHE A 1 112 ? -7.636 3.977 4.596 1.00 86.31 112 PHE A C 1
ATOM 920 O O . PHE A 1 112 ? -7.622 3.234 3.609 1.00 86.31 112 PHE A O 1
ATOM 927 N N . VAL A 1 113 ? -8.774 4.310 5.213 1.00 88.31 113 VAL A N 1
ATOM 928 C CA . VAL A 1 113 ? -10.092 3.798 4.807 1.00 88.31 113 VAL A CA 1
ATOM 929 C C . VAL A 1 113 ? -10.464 4.283 3.407 1.00 88.31 113 VAL A C 1
ATOM 931 O O . VAL A 1 113 ? -10.928 3.499 2.582 1.00 88.31 113 VAL A O 1
ATOM 934 N N . LYS A 1 114 ? -10.182 5.537 3.057 1.00 83.25 114 LYS A N 1
ATOM 935 C CA . LYS A 1 114 ? -10.396 6.059 1.701 1.00 83.25 114 LYS A CA 1
ATOM 936 C C . LYS A 1 114 ? -9.592 5.296 0.656 1.00 83.25 114 LYS A C 1
ATOM 938 O O . LYS A 1 114 ? -10.121 5.035 -0.430 1.00 83.25 114 LYS A O 1
ATOM 943 N N . ARG A 1 115 ? -8.346 4.934 0.979 1.00 81.19 115 ARG A N 1
ATOM 944 C CA . ARG A 1 115 ? -7.426 4.228 0.078 1.00 81.19 115 ARG A CA 1
ATOM 945 C C . ARG A 1 115 ? -7.818 2.768 -0.125 1.00 81.19 115 ARG A C 1
ATOM 947 O O . ARG A 1 115 ? -7.890 2.322 -1.269 1.00 81.19 115 ARG A O 1
ATOM 954 N N . PHE A 1 116 ? -8.092 2.043 0.955 1.00 85.06 116 PHE A N 1
ATOM 955 C CA . PHE A 1 116 ? -8.292 0.590 0.911 1.00 85.06 116 PHE A CA 1
ATOM 956 C C . PHE A 1 116 ? -9.738 0.151 1.123 1.00 85.06 116 PHE A C 1
ATOM 958 O O . PHE A 1 116 ? -10.014 -1.044 1.108 1.00 85.06 116 PHE A O 1
ATOM 965 N N . GLY A 1 117 ? -10.661 1.092 1.303 1.00 85.31 117 GLY A N 1
ATOM 966 C CA . GLY A 1 117 ? -12.045 0.819 1.660 1.00 85.31 117 GLY A CA 1
ATOM 967 C C . GLY A 1 117 ? -12.820 -0.038 0.650 1.00 85.31 117 GLY A C 1
ATOM 968 O O . GLY A 1 117 ? -12.323 -0.335 -0.444 1.00 85.31 117 GLY A O 1
ATOM 969 N N . PRO A 1 118 ? -14.074 -0.400 0.967 1.00 88.06 118 PRO A N 1
ATOM 970 C CA . PRO A 1 118 ? -14.865 0.023 2.139 1.00 88.06 118 PRO A CA 1
ATOM 971 C C . PRO A 1 118 ? -14.295 -0.455 3.487 1.00 88.06 118 PRO A C 1
ATOM 973 O O . PRO A 1 118 ? -13.448 -1.351 3.504 1.00 88.06 118 PRO A O 1
ATOM 976 N N . PHE A 1 119 ? -14.694 0.177 4.602 1.00 91.75 119 PHE A N 1
ATOM 977 C CA . PHE A 1 119 ? -14.085 -0.061 5.921 1.00 91.75 119 PHE A CA 1
ATOM 978 C C . PHE A 1 119 ? -14.073 -1.540 6.335 1.00 91.75 119 PHE A C 1
ATOM 980 O O . PHE A 1 119 ? -13.047 -2.038 6.781 1.00 91.75 119 PHE A O 1
ATOM 987 N N . ASP A 1 120 ? -15.149 -2.283 6.089 1.00 89.62 120 ASP A N 1
ATOM 988 C CA . ASP A 1 120 ? -15.255 -3.725 6.361 1.00 89.62 120 ASP A CA 1
ATOM 989 C C . ASP A 1 120 ? -14.221 -4.596 5.616 1.00 89.62 120 ASP A C 1
ATOM 991 O O . ASP A 1 120 ? -13.995 -5.744 5.996 1.00 89.62 120 ASP A O 1
ATOM 995 N N . LYS A 1 121 ? -13.568 -4.057 4.580 1.00 87.50 121 LYS A N 1
ATOM 996 C CA . LYS A 1 121 ? -12.572 -4.752 3.749 1.00 87.50 121 LYS A CA 1
ATOM 997 C C . LYS A 1 121 ? -11.218 -4.051 3.702 1.00 87.50 121 LYS A C 1
ATOM 999 O O . LYS A 1 121 ? -10.329 -4.517 2.987 1.00 87.50 121 LYS A O 1
ATOM 1004 N N . CYS A 1 122 ? -11.028 -2.948 4.428 1.00 87.94 122 CYS A N 1
ATOM 1005 C CA . CYS A 1 122 ? -9.834 -2.118 4.270 1.00 87.94 122 CYS A CA 1
ATOM 1006 C C . CYS A 1 122 ? -8.543 -2.852 4.656 1.00 87.94 122 CYS A C 1
ATOM 1008 O O . CYS A 1 122 ? -7.552 -2.746 3.937 1.00 87.94 122 CYS A O 1
ATOM 1010 N N . VAL A 1 123 ? -8.576 -3.677 5.707 1.00 89.50 123 VAL A N 1
ATOM 1011 C CA . VAL A 1 123 ? -7.441 -4.520 6.114 1.00 89.50 123 VAL A CA 1
ATOM 1012 C C . VAL A 1 123 ? -7.142 -5.587 5.058 1.00 89.50 123 VAL A C 1
ATOM 1014 O O . VAL A 1 123 ? -6.000 -5.704 4.620 1.00 89.50 123 VAL A O 1
ATOM 1017 N N . ALA A 1 124 ? -8.162 -6.300 4.571 1.00 86.25 124 ALA A N 1
ATOM 1018 C CA . ALA A 1 124 ? -8.007 -7.317 3.528 1.00 86.25 124 ALA A CA 1
ATOM 1019 C C . ALA A 1 124 ? -7.433 -6.735 2.223 1.00 86.25 124 ALA A C 1
ATOM 1021 O O . ALA A 1 124 ? -6.592 -7.347 1.563 1.00 86.25 124 ALA A O 1
ATOM 1022 N N . ASN A 1 125 ? -7.882 -5.539 1.840 1.00 84.88 125 ASN A N 1
ATOM 1023 C CA . ASN A 1 125 ? -7.412 -4.848 0.644 1.00 84.88 125 ASN A CA 1
ATOM 1024 C C . ASN A 1 125 ? -5.992 -4.301 0.823 1.00 84.88 125 ASN A C 1
ATOM 1026 O O . ASN A 1 125 ? -5.179 -4.441 -0.087 1.00 84.88 125 ASN A O 1
ATOM 1030 N N . ALA A 1 126 ? -5.673 -3.727 1.987 1.00 86.31 126 ALA A N 1
ATOM 1031 C CA . ALA A 1 126 ? -4.317 -3.296 2.314 1.00 86.31 126 ALA A CA 1
ATOM 1032 C C . ALA A 1 126 ? -3.349 -4.487 2.325 1.00 86.31 126 ALA A C 1
ATOM 1034 O O . ALA A 1 126 ? -2.271 -4.401 1.740 1.00 86.31 126 ALA A O 1
ATOM 1035 N N . LYS A 1 127 ? -3.761 -5.630 2.890 1.00 85.88 127 LYS A N 1
ATOM 1036 C CA . LYS A 1 127 ? -2.982 -6.874 2.889 1.00 85.88 127 LYS A CA 1
A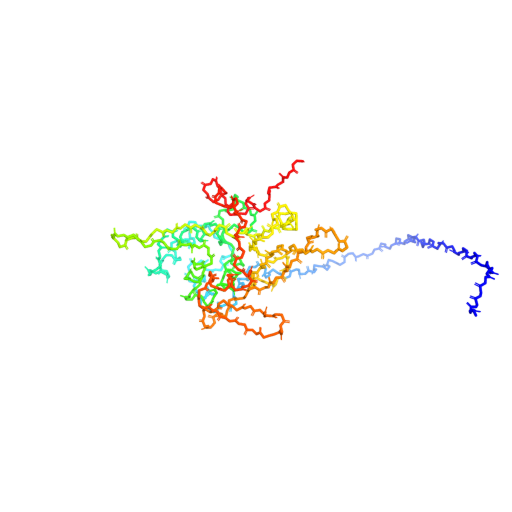TOM 1037 C C . LYS A 1 127 ? -2.534 -7.256 1.478 1.00 85.88 127 LYS A C 1
ATOM 1039 O O . LYS A 1 127 ? -1.350 -7.467 1.258 1.00 85.88 127 LYS A O 1
ATOM 1044 N N . LYS A 1 128 ? -3.460 -7.243 0.513 1.00 82.38 128 LYS A N 1
ATOM 1045 C CA . LYS A 1 128 ? -3.173 -7.549 -0.901 1.00 82.38 128 LYS A CA 1
ATOM 1046 C C . LYS A 1 128 ? -2.187 -6.585 -1.556 1.00 82.38 128 LYS A C 1
ATOM 1048 O O . LYS A 1 128 ? -1.604 -6.945 -2.564 1.00 82.38 128 LYS A O 1
ATOM 1053 N N . VAL A 1 129 ? -2.068 -5.355 -1.057 1.00 83.00 129 VAL A N 1
ATOM 1054 C CA . VAL A 1 129 ? -1.162 -4.342 -1.617 1.00 83.00 129 VAL A CA 1
ATOM 1055 C C . VAL A 1 129 ? 0.218 -4.434 -0.995 1.00 83.00 129 VAL A C 1
ATOM 1057 O O . VAL A 1 129 ? 1.202 -4.267 -1.700 1.00 83.00 129 VAL A O 1
ATOM 1060 N N . PHE A 1 130 ? 0.288 -4.656 0.314 1.00 83.25 130 PHE A N 1
ATOM 1061 C CA . PHE A 1 130 ? 1.544 -4.561 1.044 1.00 83.25 130 PHE A CA 1
ATOM 1062 C C . PHE A 1 130 ? 2.237 -5.893 1.244 1.00 83.25 130 PHE A C 1
ATOM 1064 O O . PHE A 1 130 ? 3.436 -5.869 1.484 1.00 83.25 130 PHE A O 1
ATOM 1071 N N . PHE A 1 131 ? 1.533 -7.023 1.155 1.00 83.94 131 PHE A N 1
ATOM 1072 C CA . PHE A 1 131 ? 2.086 -8.316 1.535 1.00 83.94 131 PHE A CA 1
ATOM 1073 C C . PHE A 1 131 ? 1.948 -9.370 0.437 1.00 83.94 131 PHE A C 1
ATOM 1075 O O . PHE A 1 131 ? 0.904 -9.494 -0.205 1.00 83.94 131 PHE A O 1
ATOM 1082 N N . HIS A 1 132 ? 2.990 -10.183 0.296 1.00 83.19 132 HIS A N 1
ATOM 1083 C CA . HIS A 1 132 ? 2.916 -11.507 -0.296 1.00 83.19 132 HIS A CA 1
ATOM 1084 C C . HIS A 1 132 ? 2.528 -12.514 0.785 1.00 83.19 132 HIS A C 1
ATOM 1086 O O . HIS A 1 132 ? 3.140 -12.574 1.850 1.00 83.19 132 HIS A O 1
ATOM 1092 N N . GLU A 1 133 ? 1.498 -13.298 0.496 1.00 83.25 133 GLU A N 1
ATOM 1093 C CA . GLU A 1 133 ? 1.071 -14.419 1.324 1.00 83.25 133 GLU A CA 1
ATOM 1094 C C . GLU A 1 133 ? 1.761 -15.692 0.826 1.00 83.25 133 GLU A C 1
ATOM 1096 O O . GLU A 1 133 ? 1.687 -16.024 -0.358 1.00 83.25 133 GLU A O 1
ATOM 1101 N N . ILE A 1 134 ? 2.463 -16.372 1.728 1.00 81.88 134 ILE A N 1
ATOM 1102 C CA . ILE A 1 134 ? 3.182 -17.619 1.481 1.00 81.88 134 ILE A CA 1
ATOM 1103 C C . ILE A 1 134 ? 2.457 -18.713 2.261 1.00 81.88 134 ILE A C 1
ATOM 1105 O O . ILE A 1 134 ? 2.502 -18.756 3.494 1.00 81.88 134 ILE A O 1
ATOM 1109 N N . GLU A 1 135 ? 1.773 -19.594 1.538 1.00 81.06 135 GLU A N 1
ATOM 1110 C CA . GLU A 1 135 ? 1.087 -20.740 2.130 1.00 81.06 135 GLU A CA 1
ATOM 1111 C C . GLU A 1 135 ? 2.118 -21.743 2.659 1.00 81.06 135 GLU A C 1
ATOM 1113 O O . GLU A 1 135 ? 2.953 -22.251 1.906 1.00 81.06 135 GLU A O 1
ATOM 1118 N N . ARG A 1 136 ? 2.073 -22.036 3.963 1.00 79.12 136 ARG A N 1
ATOM 1119 C CA . ARG A 1 136 ? 2.923 -23.062 4.578 1.00 79.12 136 ARG A CA 1
ATOM 1120 C C . ARG A 1 136 ? 2.116 -24.314 4.906 1.00 79.12 136 ARG A C 1
ATOM 1122 O O . ARG A 1 136 ? 0.968 -24.250 5.349 1.00 79.12 136 ARG A O 1
ATOM 1129 N N . GLN A 1 137 ? 2.749 -25.474 4.726 1.00 58.28 137 GLN A N 1
ATOM 1130 C CA . GLN A 1 137 ? 2.199 -26.760 5.160 1.00 58.28 137 GLN A CA 1
ATOM 1131 C C . GLN A 1 137 ? 2.132 -26.769 6.694 1.00 58.28 137 GLN A C 1
ATOM 1133 O O . GLN A 1 137 ? 3.156 -26.873 7.361 1.00 58.28 137 GLN A O 1
ATOM 1138 N N . GLY A 1 138 ? 0.936 -26.573 7.249 1.00 67.12 138 GLY A N 1
ATOM 1139 C CA . GLY A 1 138 ? 0.724 -26.399 8.692 1.00 67.12 138 GLY A CA 1
ATOM 1140 C C . GLY A 1 138 ? -0.396 -25.419 9.051 1.00 67.12 138 GLY A C 1
ATOM 1141 O O . GLY A 1 138 ? -0.806 -25.369 10.204 1.00 67.12 138 GLY A O 1
ATOM 1142 N N . GLY A 1 139 ? -0.925 -24.676 8.071 1.00 66.31 139 GLY A N 1
ATOM 1143 C CA . GLY A 1 139 ? -2.131 -23.852 8.227 1.00 66.31 139 GLY A CA 1
ATOM 1144 C C . GLY A 1 139 ? -1.881 -22.406 8.664 1.00 66.31 139 GLY A C 1
ATOM 1145 O O . GLY A 1 139 ? -2.786 -21.583 8.547 1.00 66.31 139 GLY A O 1
ATOM 1146 N N . GLU A 1 140 ? -0.667 -22.061 9.101 1.00 68.44 140 GLU A N 1
ATOM 1147 C CA . GLU A 1 140 ? -0.275 -20.667 9.325 1.00 68.44 140 GLU A CA 1
ATOM 1148 C C . GLU A 1 140 ? 0.451 -20.107 8.099 1.00 68.44 140 GLU A C 1
ATOM 1150 O O . GLU A 1 140 ? 1.583 -20.485 7.795 1.00 68.44 140 GLU A O 1
ATOM 1155 N N . ASN A 1 141 ? -0.206 -19.184 7.396 1.00 77.19 141 ASN A N 1
ATOM 1156 C CA . ASN A 1 141 ? 0.409 -18.465 6.286 1.00 77.19 141 ASN A CA 1
ATOM 1157 C C . ASN A 1 141 ? 1.474 -17.491 6.802 1.00 77.19 141 ASN A C 1
ATOM 1159 O O . ASN A 1 141 ? 1.278 -16.772 7.788 1.00 77.19 141 ASN A O 1
ATOM 1163 N N . GLU A 1 142 ? 2.598 -17.438 6.097 1.00 79.00 142 GLU A N 1
ATOM 1164 C CA . GLU A 1 142 ? 3.626 -16.428 6.300 1.00 79.00 142 GLU A CA 1
ATOM 1165 C C . GLU A 1 142 ? 3.333 -15.212 5.415 1.00 79.00 142 GLU A C 1
ATOM 1167 O O . GLU A 1 142 ? 2.839 -15.342 4.298 1.00 79.00 142 GLU A O 1
ATOM 1172 N N . TYR A 1 143 ? 3.640 -14.017 5.919 1.00 80.00 143 TYR A N 1
ATOM 1173 C CA . TYR A 1 143 ? 3.432 -12.767 5.195 1.00 80.00 143 TYR A CA 1
ATOM 1174 C C . TYR A 1 143 ? 4.741 -11.992 5.118 1.00 80.00 143 TYR A C 1
ATOM 1176 O O . TYR A 1 143 ? 5.309 -11.633 6.153 1.00 80.00 143 TYR A O 1
ATOM 1184 N N . THR A 1 144 ? 5.188 -11.704 3.899 1.00 76.69 144 THR A N 1
ATOM 1185 C CA . THR A 1 144 ? 6.350 -10.850 3.614 1.00 76.69 144 THR A CA 1
ATOM 1186 C C . THR A 1 144 ? 5.881 -9.579 2.927 1.00 76.69 144 THR A C 1
ATOM 1188 O O . THR A 1 144 ? 4.862 -9.597 2.243 1.00 76.69 144 THR A O 1
ATOM 1191 N N . LEU A 1 145 ? 6.559 -8.446 3.127 1.00 78.38 145 LEU A N 1
ATOM 1192 C CA . LEU A 1 145 ? 6.173 -7.225 2.417 1.00 78.38 145 LEU A CA 1
ATOM 1193 C C . LEU A 1 145 ? 6.546 -7.327 0.935 1.00 78.38 145 LEU A C 1
ATOM 1195 O O . LEU A 1 145 ? 7.525 -7.974 0.566 1.00 78.38 145 LEU A O 1
ATOM 1199 N N . VAL A 1 146 ? 5.778 -6.652 0.086 1.00 82.50 146 VAL A N 1
ATOM 1200 C CA . VAL A 1 146 ? 6.067 -6.578 -1.346 1.00 82.50 146 VAL A CA 1
ATOM 1201 C C . VAL A 1 146 ? 7.337 -5.765 -1.604 1.00 82.50 146 VAL A C 1
ATOM 1203 O O . VAL A 1 146 ? 7.503 -4.651 -1.104 1.00 82.50 146 VAL A O 1
ATOM 1206 N N . GLU A 1 147 ? 8.231 -6.291 -2.442 1.00 83.69 147 GLU A N 1
ATOM 1207 C CA . GLU A 1 147 ? 9.512 -5.631 -2.734 1.00 83.69 147 GLU A CA 1
ATOM 1208 C C . GLU A 1 147 ? 9.351 -4.377 -3.609 1.00 83.69 147 GLU A C 1
ATOM 1210 O O . GLU A 1 147 ? 10.257 -3.553 -3.688 1.00 83.69 147 GLU A O 1
ATOM 1215 N N . TRP A 1 148 ? 8.219 -4.225 -4.298 1.00 87.19 148 TRP A N 1
ATOM 1216 C CA . TRP A 1 148 ? 8.010 -3.179 -5.300 1.00 87.19 148 TRP A CA 1
ATOM 1217 C C . TRP A 1 148 ? 7.410 -1.880 -4.751 1.00 87.19 148 TRP A C 1
ATOM 1219 O O . TRP A 1 148 ? 7.311 -0.906 -5.504 1.00 87.19 148 TRP A O 1
ATOM 1229 N N . TYR A 1 149 ? 6.974 -1.840 -3.486 1.00 86.44 149 TYR A N 1
ATOM 1230 C CA . TYR A 1 149 ? 6.318 -0.671 -2.889 1.00 86.44 149 TYR A CA 1
ATOM 1231 C C . TYR A 1 149 ? 7.316 0.200 -2.117 1.00 86.44 149 TYR A C 1
ATOM 1233 O O . TYR A 1 149 ? 7.974 -0.266 -1.193 1.00 86.44 149 TYR A O 1
ATOM 1241 N N . HIS A 1 150 ? 7.415 1.478 -2.486 1.00 82.06 150 HIS A N 1
ATOM 1242 C CA . HIS A 1 150 ? 8.393 2.440 -1.950 1.00 82.06 150 HIS A CA 1
ATOM 1243 C C . HIS A 1 150 ? 7.759 3.515 -1.055 1.00 82.06 150 HIS A C 1
ATOM 1245 O O . HIS A 1 150 ? 8.414 4.498 -0.740 1.00 82.06 150 HIS A O 1
ATOM 1251 N N . GLY A 1 151 ? 6.485 3.381 -0.669 1.00 78.31 151 GLY A N 1
ATOM 1252 C CA . GLY A 1 151 ? 5.811 4.412 0.130 1.00 78.31 151 GLY A CA 1
ATOM 1253 C C . GLY A 1 151 ? 5.729 5.752 -0.599 1.00 78.31 151 GLY A C 1
ATOM 1254 O O . GLY A 1 151 ? 5.566 5.803 -1.821 1.00 78.31 151 GLY A O 1
ATOM 1255 N N . PHE A 1 152 ? 5.808 6.853 0.143 1.00 77.62 152 PHE A N 1
ATOM 1256 C CA . PHE A 1 152 ? 6.095 8.156 -0.453 1.00 77.62 152 PHE A CA 1
ATOM 1257 C C . PHE A 1 152 ? 7.539 8.152 -0.982 1.00 77.62 152 PHE A C 1
ATOM 1259 O O . PHE A 1 152 ? 8.409 7.583 -0.353 1.00 77.62 152 PHE A O 1
ATOM 1266 N N . LEU A 1 153 ? 7.818 8.725 -2.154 1.00 77.44 153 LEU A N 1
ATOM 1267 C CA . LEU A 1 153 ? 9.186 8.734 -2.691 1.00 77.44 153 LEU A CA 1
ATOM 1268 C C . LEU A 1 153 ? 9.422 9.997 -3.515 1.00 77.44 153 LEU A C 1
ATOM 1270 O O . LEU A 1 153 ? 8.829 10.174 -4.592 1.00 77.44 153 LEU A O 1
ATOM 1274 N N . GLU A 1 154 ? 10.296 10.872 -3.023 1.00 73.50 154 GLU A N 1
ATOM 1275 C CA . GLU A 1 154 ? 10.584 12.151 -3.672 1.00 73.50 154 GLU A CA 1
ATOM 1276 C C . GLU A 1 154 ? 11.407 11.962 -4.951 1.00 73.50 154 GLU A C 1
ATOM 1278 O O . GLU A 1 154 ? 10.957 12.383 -6.031 1.00 73.50 154 GLU A O 1
ATOM 1283 N N . ASP A 1 155 ? 12.494 11.194 -4.868 1.00 81.69 155 ASP A N 1
ATOM 1284 C CA . ASP A 1 155 ? 13.480 10.994 -5.942 1.00 81.69 155 ASP A CA 1
ATOM 1285 C C . ASP A 1 155 ? 13.209 9.789 -6.844 1.00 81.69 155 ASP A C 1
ATOM 1287 O O . ASP A 1 155 ? 14.087 9.244 -7.513 1.00 81.69 155 ASP A O 1
ATOM 1291 N N . SER A 1 156 ? 11.933 9.419 -6.968 1.00 83.88 156 SER A N 1
ATOM 1292 C CA . SER A 1 156 ? 11.461 8.362 -7.880 1.00 83.88 156 SER A CA 1
ATOM 1293 C C . SER A 1 156 ? 12.025 8.458 -9.304 1.00 83.88 156 SER A C 1
ATOM 1295 O O . SER A 1 156 ? 12.239 7.437 -9.955 1.00 83.88 156 SER A O 1
ATOM 1297 N N . LYS A 1 157 ? 12.297 9.678 -9.796 1.00 86.00 157 LYS A N 1
ATOM 1298 C CA . LYS A 1 157 ? 12.916 9.891 -11.109 1.00 86.00 157 LYS A CA 1
ATOM 1299 C C . LYS A 1 157 ? 14.326 9.303 -11.156 1.00 86.00 157 LYS A C 1
ATOM 1301 O O . LYS A 1 157 ? 14.612 8.572 -12.095 1.00 86.00 157 LYS A O 1
ATOM 1306 N N . GLN A 1 158 ? 15.179 9.630 -10.191 1.00 86.19 158 GLN A N 1
ATOM 1307 C CA . GLN A 1 158 ? 16.558 9.154 -10.151 1.00 86.19 158 GLN A CA 1
ATOM 1308 C C . GLN A 1 158 ? 16.594 7.632 -9.997 1.00 86.19 158 GLN A C 1
ATOM 1310 O O . GLN A 1 158 ? 17.171 6.955 -10.847 1.00 86.19 158 GLN A O 1
ATOM 1315 N N . LYS A 1 159 ? 15.833 7.090 -9.035 1.00 88.25 159 LYS A N 1
ATOM 1316 C CA . LYS A 1 159 ? 15.763 5.641 -8.771 1.00 88.25 159 LYS A CA 1
ATOM 1317 C C . LYS A 1 159 ? 15.358 4.834 -10.016 1.00 88.25 159 LYS A C 1
ATOM 1319 O O . LYS A 1 159 ? 15.913 3.769 -10.282 1.00 88.25 159 LYS A O 1
ATOM 1324 N N . ILE A 1 160 ? 14.433 5.364 -10.828 1.00 88.94 160 ILE A N 1
ATOM 1325 C CA . ILE A 1 160 ? 14.010 4.766 -12.110 1.00 88.94 160 ILE A CA 1
ATOM 1326 C C . ILE A 1 160 ? 15.071 4.884 -13.211 1.00 88.94 160 ILE A C 1
ATOM 1328 O O . ILE A 1 160 ? 15.161 3.998 -14.062 1.00 88.94 160 ILE A O 1
ATOM 1332 N N . LEU A 1 161 ? 15.843 5.972 -13.235 1.00 84.31 161 LEU A N 1
ATOM 1333 C CA . LEU A 1 161 ? 16.889 6.179 -14.239 1.00 84.31 161 LEU A CA 1
ATOM 1334 C C . LEU A 1 161 ? 18.116 5.291 -13.987 1.00 84.31 161 LEU A C 1
ATOM 1336 O O . LEU A 1 161 ? 18.707 4.797 -14.942 1.00 84.31 161 LEU A O 1
ATOM 1340 N N . GLU A 1 162 ? 18.444 5.038 -12.722 1.00 88.56 162 GLU A N 1
ATOM 1341 C CA . GLU A 1 162 ? 19.535 4.145 -12.300 1.00 88.56 162 GLU A CA 1
ATOM 1342 C C . GLU A 1 162 ? 19.182 2.657 -12.452 1.00 88.56 162 GLU A C 1
ATOM 1344 O O . GLU A 1 162 ? 20.061 1.800 -12.502 1.00 88.56 162 GLU A O 1
ATOM 1349 N N . ASN A 1 163 ? 17.891 2.336 -12.574 1.00 89.50 163 ASN A N 1
ATOM 1350 C CA . ASN A 1 163 ? 17.386 0.976 -12.739 1.00 89.50 163 ASN A CA 1
ATOM 1351 C C . ASN A 1 163 ? 16.646 0.821 -14.082 1.00 89.50 163 ASN A C 1
ATOM 1353 O O . ASN A 1 163 ? 15.406 0.786 -14.116 1.00 89.50 163 ASN A O 1
ATOM 1357 N N . PRO A 1 164 ? 17.374 0.731 -15.211 1.00 88.31 164 PRO A N 1
ATOM 1358 C CA . PRO A 1 164 ? 16.761 0.564 -16.522 1.00 88.31 164 PRO A CA 1
ATOM 1359 C C . PRO A 1 164 ? 15.953 -0.738 -16.604 1.00 88.31 164 PRO A C 1
ATOM 1361 O O . PRO A 1 164 ? 16.345 -1.774 -16.074 1.00 88.31 164 PRO A O 1
ATOM 1364 N N . ASP A 1 165 ? 14.809 -0.657 -17.281 1.00 88.31 165 ASP A N 1
ATOM 1365 C CA . ASP A 1 165 ? 13.856 -1.742 -17.524 1.00 88.31 165 ASP A CA 1
ATOM 1366 C C . ASP A 1 165 ? 13.234 -2.374 -16.261 1.00 88.31 165 ASP A C 1
ATOM 1368 O O . ASP A 1 165 ? 12.634 -3.445 -16.338 1.00 88.31 165 ASP A O 1
ATOM 1372 N N . LYS A 1 166 ? 13.276 -1.675 -15.117 1.00 91.62 166 LYS A N 1
ATOM 1373 C CA . LYS A 1 166 ? 12.577 -2.052 -13.877 1.00 91.62 166 LYS A CA 1
ATOM 1374 C C . LYS A 1 166 ? 11.382 -1.139 -13.575 1.00 91.62 166 LYS A C 1
ATOM 1376 O O . LYS A 1 166 ? 11.203 -0.093 -14.211 1.00 91.62 166 LYS A O 1
ATOM 1381 N N . PHE A 1 167 ? 10.558 -1.527 -12.600 1.00 93.38 167 PHE A N 1
ATOM 1382 C CA . PHE A 1 167 ? 9.439 -0.717 -12.105 1.00 93.38 167 PHE A CA 1
ATOM 1383 C C . PHE A 1 167 ? 9.464 -0.510 -10.588 1.00 93.38 167 PHE A C 1
ATOM 1385 O O . PHE A 1 167 ? 10.029 -1.314 -9.857 1.00 93.38 167 PHE A O 1
ATOM 1392 N N . LEU A 1 168 ? 8.792 0.536 -10.115 1.00 92.62 168 LEU A N 1
ATOM 1393 C CA . LEU A 1 168 ? 8.441 0.722 -8.706 1.00 92.62 168 LEU A CA 1
ATOM 1394 C C . LEU A 1 168 ? 6.998 1.207 -8.572 1.00 92.62 168 LEU A C 1
ATOM 1396 O O . LEU A 1 168 ? 6.414 1.740 -9.524 1.00 92.62 168 LEU A O 1
ATOM 1400 N N . VAL A 1 169 ? 6.438 1.068 -7.375 1.00 89.94 169 VAL A N 1
ATOM 1401 C CA . VAL A 1 169 ? 5.153 1.657 -6.995 1.00 89.94 169 VAL A CA 1
ATOM 1402 C C . VAL A 1 169 ? 5.351 2.562 -5.793 1.00 89.94 169 VAL A C 1
ATOM 1404 O O . VAL A 1 169 ? 6.071 2.222 -4.860 1.00 89.94 169 VAL A O 1
ATOM 1407 N N . ARG A 1 170 ? 4.694 3.716 -5.808 1.00 86.50 170 ARG A N 1
ATOM 1408 C CA . ARG A 1 170 ? 4.747 4.698 -4.726 1.00 86.50 170 ARG A CA 1
ATOM 1409 C C . ARG A 1 170 ? 3.419 5.414 -4.543 1.00 86.50 170 ARG A C 1
ATOM 1411 O O . ARG A 1 170 ? 2.559 5.414 -5.431 1.00 86.50 170 ARG A O 1
ATOM 1418 N N . GLU A 1 171 ? 3.290 6.112 -3.431 1.00 81.62 171 GLU A N 1
ATOM 1419 C CA . GLU A 1 171 ? 2.213 7.064 -3.201 1.00 81.62 171 GLU A CA 1
ATOM 1420 C C . GLU A 1 171 ? 2.331 8.274 -4.148 1.00 81.62 171 GLU A C 1
ATOM 1422 O O . GLU A 1 171 ? 3.438 8.669 -4.538 1.00 81.62 171 GLU A O 1
ATOM 1427 N N . PRO A 1 172 ? 1.209 8.870 -4.588 1.00 76.50 172 PRO A N 1
ATOM 1428 C CA . PRO A 1 172 ? 1.229 10.074 -5.409 1.00 76.50 172 PRO A CA 1
ATOM 1429 C C . PRO A 1 172 ? 1.763 11.273 -4.614 1.00 76.50 172 PRO A C 1
ATOM 1431 O O . PRO A 1 172 ? 1.559 11.374 -3.413 1.00 76.50 172 PRO A O 1
ATOM 1434 N N . LYS A 1 173 ? 2.413 12.219 -5.310 1.00 70.25 173 LYS A N 1
ATOM 1435 C CA . LYS A 1 173 ? 2.878 13.479 -4.690 1.00 70.25 173 LYS A CA 1
ATOM 1436 C C . LYS A 1 173 ? 1.730 14.458 -4.409 1.00 70.25 173 LYS A C 1
ATOM 1438 O O . LYS A 1 173 ? 1.877 15.386 -3.628 1.00 70.25 173 LYS A O 1
ATOM 1443 N N . GLU A 1 174 ? 0.614 14.294 -5.112 1.00 66.81 174 GLU A N 1
ATOM 1444 C CA . GLU A 1 174 ? -0.508 15.227 -5.087 1.00 66.81 174 GLU A CA 1
ATOM 1445 C C . GLU A 1 174 ? -1.397 14.931 -3.874 1.00 66.81 174 GLU A C 1
ATOM 1447 O O . GLU A 1 174 ? -1.907 13.813 -3.734 1.00 66.81 174 GLU A O 1
ATOM 1452 N N . LYS A 1 175 ? -1.593 15.948 -3.022 1.00 59.59 175 LYS A N 1
ATOM 1453 C CA . LYS A 1 175 ? -2.641 15.958 -1.993 1.00 59.59 175 LYS A CA 1
ATOM 1454 C C . LYS A 1 175 ? -3.976 15.671 -2.708 1.00 59.59 175 LYS A C 1
ATOM 1456 O O . LYS A 1 175 ? -4.162 16.109 -3.838 1.00 59.59 175 LYS A O 1
ATOM 1461 N N . ASP A 1 176 ? -4.835 14.844 -2.118 1.00 57.56 176 ASP A N 1
ATOM 1462 C CA . ASP A 1 176 ? -6.169 14.454 -2.636 1.00 57.56 176 ASP A CA 1
ATOM 1463 C C . ASP A 1 176 ? -6.241 13.281 -3.625 1.00 57.56 176 ASP A C 1
ATOM 1465 O O . ASP A 1 176 ? -7.333 12.841 -3.987 1.00 57.56 176 ASP A O 1
ATOM 1469 N N . ARG A 1 177 ? -5.111 12.672 -4.002 1.00 70.25 177 ARG A N 1
ATOM 1470 C CA . ARG A 1 177 ? -5.101 11.428 -4.802 1.00 70.25 177 ARG A CA 1
ATOM 1471 C C . ARG A 1 177 ? -4.808 10.179 -3.974 1.00 70.25 177 ARG A C 1
ATOM 1473 O O . ARG A 1 177 ? -4.241 9.215 -4.476 1.00 70.25 177 ARG A O 1
ATOM 1480 N N . TYR A 1 178 ? -5.215 10.169 -2.705 1.00 67.62 178 TYR A N 1
ATOM 1481 C CA . TYR A 1 178 ? -4.918 9.091 -1.750 1.00 67.62 178 TYR A CA 1
ATOM 1482 C C . TYR A 1 178 ? -5.412 7.707 -2.189 1.00 67.62 178 TYR A C 1
ATOM 1484 O O . TYR A 1 178 ? -4.851 6.701 -1.778 1.00 67.62 178 TYR A O 1
ATOM 1492 N N . ASN A 1 179 ? -6.425 7.639 -3.048 1.00 71.44 179 ASN A N 1
ATOM 1493 C CA . ASN A 1 179 ? -6.950 6.402 -3.627 1.00 71.44 179 ASN A CA 1
ATOM 1494 C C . ASN A 1 179 ? -6.111 5.840 -4.795 1.00 71.44 179 ASN A C 1
ATOM 1496 O O . ASN A 1 179 ? -6.480 4.808 -5.364 1.00 71.44 179 ASN A O 1
ATOM 1500 N N . LEU A 1 180 ? -5.037 6.528 -5.196 1.00 79.31 180 LEU A N 1
ATOM 1501 C CA . LEU A 1 180 ? -4.150 6.119 -6.280 1.00 79.31 180 LEU A CA 1
ATOM 1502 C C . LEU A 1 180 ? -2.838 5.560 -5.740 1.00 79.31 180 LEU A C 1
ATOM 1504 O O . LEU A 1 180 ? -2.253 6.088 -4.800 1.00 79.31 180 LEU A O 1
ATOM 1508 N N . LEU A 1 181 ? -2.314 4.574 -6.453 1.00 85.50 181 LEU A N 1
ATOM 1509 C CA . LEU A 1 181 ? -0.907 4.211 -6.456 1.00 85.50 181 LEU A CA 1
ATOM 1510 C C . LEU A 1 181 ? -0.286 4.693 -7.770 1.00 85.50 181 LEU A C 1
ATOM 1512 O O . LEU A 1 181 ? -0.895 4.604 -8.841 1.00 85.50 181 LEU A O 1
ATOM 1516 N N . THR A 1 182 ? 0.923 5.241 -7.704 1.00 87.69 182 THR A N 1
ATOM 1517 C CA . THR A 1 182 ? 1.691 5.635 -8.886 1.00 87.69 182 THR A CA 1
ATOM 1518 C C . THR A 1 182 ? 2.674 4.527 -9.222 1.00 87.69 182 THR A C 1
ATOM 1520 O O . THR A 1 182 ? 3.580 4.253 -8.443 1.00 87.69 182 THR A O 1
ATOM 1523 N N . VAL A 1 183 ? 2.508 3.925 -10.397 1.00 91.25 183 VAL A N 1
ATOM 1524 C CA . VAL A 1 183 ? 3.429 2.927 -10.944 1.00 91.25 183 VAL A CA 1
ATOM 1525 C C . VAL A 1 183 ? 4.353 3.624 -11.927 1.00 91.25 183 VAL A C 1
ATOM 1527 O O . VAL A 1 183 ? 3.895 4.243 -12.894 1.00 91.25 183 VAL A O 1
ATOM 1530 N N . GLU A 1 184 ? 5.652 3.526 -11.690 1.00 91.25 184 GLU A N 1
ATOM 1531 C CA . GLU A 1 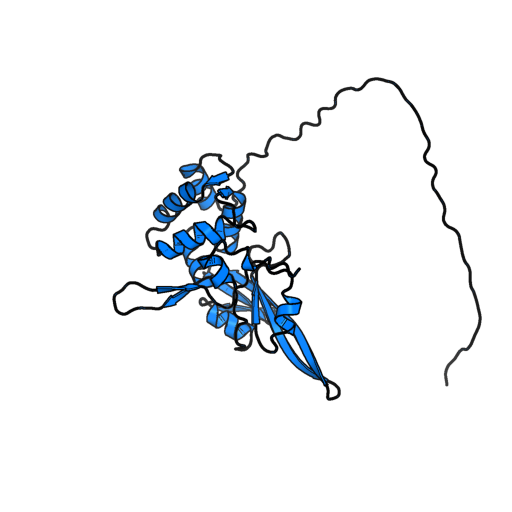184 ? 6.673 4.105 -12.553 1.00 91.25 184 GLU A CA 1
ATOM 1532 C C . GLU A 1 184 ? 7.585 3.022 -13.092 1.00 91.25 184 GLU A C 1
ATOM 1534 O O . GLU A 1 184 ? 7.935 2.085 -12.383 1.00 91.25 184 GLU A O 1
ATOM 1539 N N . TYR A 1 185 ? 7.966 3.144 -14.356 1.00 91.62 185 TYR A N 1
ATOM 1540 C CA . TYR A 1 185 ? 8.911 2.226 -14.972 1.00 91.62 185 TYR A CA 1
ATOM 1541 C C . TYR A 1 185 ? 9.714 2.932 -16.052 1.00 91.62 185 TYR A C 1
ATOM 1543 O O . TYR A 1 185 ? 9.228 3.849 -16.731 1.00 91.62 185 TYR A O 1
ATOM 1551 N N . SER A 1 186 ? 10.950 2.490 -16.226 1.00 87.31 186 SER A N 1
ATOM 1552 C CA . SER A 1 186 ? 11.783 2.923 -17.336 1.00 87.31 186 SER A CA 1
ATOM 1553 C C . SER A 1 186 ? 11.498 2.070 -18.576 1.00 87.31 186 SER A C 1
ATOM 1555 O O . SER A 1 186 ? 11.124 0.894 -18.516 1.00 87.31 186 SER A O 1
ATOM 1557 N N . LYS A 1 187 ? 11.608 2.700 -19.742 1.00 83.62 187 LYS A N 1
ATOM 1558 C CA . LYS A 1 187 ? 11.602 2.037 -21.040 1.00 83.62 187 LYS A CA 1
ATOM 1559 C C . LYS A 1 187 ? 12.830 2.495 -21.794 1.00 83.62 187 LYS A C 1
ATOM 1561 O O . LYS A 1 187 ? 12.942 3.677 -22.129 1.00 83.62 187 LYS A O 1
ATOM 1566 N N . THR A 1 188 ? 13.695 1.551 -22.112 1.00 81.44 188 THR A N 1
ATOM 1567 C CA . THR A 1 188 ? 14.792 1.820 -23.023 1.00 81.44 188 THR A CA 1
ATOM 1568 C C . THR A 1 188 ? 14.297 1.867 -24.475 1.00 81.44 188 THR A C 1
ATOM 1570 O O . THR A 1 188 ? 13.456 1.063 -24.885 1.00 81.44 188 THR A O 1
ATOM 1573 N N . PHE A 1 189 ? 14.794 2.816 -25.267 1.00 83.12 189 PHE A N 1
ATOM 1574 C CA . PHE A 1 189 ? 14.589 2.871 -26.713 1.00 83.12 189 PHE A CA 1
ATOM 1575 C C . PHE A 1 189 ? 15.838 3.405 -27.419 1.00 83.12 189 PHE A C 1
ATOM 1577 O O . PHE A 1 189 ? 16.628 4.134 -26.827 1.00 83.12 189 PHE A O 1
ATOM 1584 N N . THR A 1 190 ? 16.013 3.051 -28.688 1.00 87.56 190 THR A N 1
ATOM 1585 C CA . THR A 1 190 ? 17.127 3.541 -29.506 1.00 87.56 190 THR A CA 1
ATOM 1586 C C . THR A 1 190 ? 16.639 4.676 -30.396 1.00 87.56 190 THR A C 1
ATOM 1588 O O . THR A 1 190 ? 15.611 4.538 -31.060 1.00 87.56 190 THR A O 1
ATOM 1591 N N . LYS A 1 191 ? 17.368 5.794 -30.418 1.00 88.88 191 LYS A N 1
ATOM 1592 C CA . LYS A 1 191 ? 17.148 6.911 -31.344 1.00 88.88 191 LYS A CA 1
ATOM 1593 C C . LYS A 1 191 ? 18.503 7.388 -31.857 1.00 88.88 191 LYS A C 1
ATOM 1595 O O . LYS A 1 191 ? 19.408 7.598 -31.055 1.00 88.88 191 LYS A O 1
ATOM 1600 N N . ASP A 1 192 ? 18.647 7.512 -33.174 1.00 89.56 192 ASP A N 1
ATOM 1601 C CA . ASP A 1 192 ? 19.882 7.972 -33.827 1.00 89.56 192 ASP A CA 1
ATOM 1602 C C . ASP A 1 192 ? 21.131 7.176 -33.382 1.00 89.56 192 ASP A C 1
ATOM 1604 O O . ASP A 1 192 ? 22.183 7.735 -33.080 1.00 89.56 192 ASP A O 1
ATOM 1608 N N . GLY A 1 193 ? 20.988 5.851 -33.240 1.00 86.81 193 GLY A N 1
ATOM 1609 C CA . GLY A 1 193 ? 22.055 4.950 -32.776 1.00 86.81 193 GLY A CA 1
ATOM 1610 C C . GLY A 1 193 ? 22.387 5.033 -31.278 1.00 86.81 193 GLY A C 1
ATOM 1611 O O . GLY A 1 193 ? 23.195 4.244 -30.795 1.00 86.81 193 GLY A O 1
ATOM 1612 N N . LYS A 1 194 ? 21.753 5.933 -30.514 1.00 86.00 194 LYS A N 1
ATOM 1613 C CA . LYS A 1 194 ? 21.959 6.087 -29.066 1.00 86.00 194 LYS A CA 1
ATOM 1614 C C . LYS A 1 194 ? 20.836 5.422 -28.272 1.00 86.00 194 LYS A C 1
ATOM 1616 O O . LYS A 1 194 ? 19.653 5.598 -28.569 1.00 86.00 194 LYS A O 1
ATOM 1621 N N . LYS A 1 195 ? 21.210 4.675 -27.229 1.00 81.75 195 LYS A N 1
ATOM 1622 C CA . LYS A 1 195 ? 20.280 4.090 -26.252 1.00 81.75 195 LYS A CA 1
ATOM 1623 C C . LYS A 1 195 ? 19.818 5.198 -25.300 1.00 81.75 195 LYS A C 1
ATOM 1625 O O . LYS A 1 195 ? 20.630 5.788 -24.594 1.00 81.75 195 LYS A O 1
ATOM 1630 N N . LEU A 1 196 ? 18.525 5.495 -25.306 1.00 81.56 196 LEU A N 1
ATOM 1631 C CA . LEU A 1 196 ? 17.882 6.503 -24.467 1.00 81.56 196 LEU A CA 1
ATOM 1632 C C . LEU A 1 196 ? 16.920 5.841 -23.483 1.00 81.56 196 LEU A C 1
ATOM 1634 O O . LEU A 1 196 ? 16.354 4.778 -23.752 1.00 81.56 196 LEU A O 1
ATOM 1638 N N . LEU A 1 197 ? 16.702 6.506 -22.352 1.00 84.50 197 LEU A N 1
ATOM 1639 C CA . LEU A 1 197 ? 15.792 6.046 -21.314 1.00 84.50 197 LEU A CA 1
ATOM 1640 C C . LEU A 1 197 ? 14.582 6.978 -21.221 1.00 84.50 197 LEU A C 1
ATOM 1642 O O . LEU A 1 197 ? 14.722 8.185 -21.034 1.00 84.50 197 LEU A O 1
ATOM 1646 N N . ALA A 1 198 ? 13.380 6.416 -21.340 1.00 82.50 198 ALA A N 1
ATOM 1647 C CA . ALA A 1 198 ? 12.131 7.127 -21.097 1.00 82.50 198 ALA A CA 1
ATOM 1648 C C . ALA A 1 198 ? 11.497 6.659 -19.788 1.00 82.50 198 ALA A C 1
ATOM 1650 O O . ALA A 1 198 ? 11.338 5.462 -19.551 1.00 82.50 198 ALA A O 1
ATOM 1651 N N . ARG A 1 199 ? 11.050 7.611 -18.971 1.00 87.00 199 ARG A N 1
ATOM 1652 C CA . ARG A 1 199 ? 10.216 7.342 -17.799 1.00 87.00 199 ARG A CA 1
ATOM 1653 C C . ARG A 1 199 ? 8.753 7.264 -18.219 1.00 87.00 199 ARG A C 1
ATOM 1655 O O . ARG A 1 199 ? 8.248 8.163 -18.885 1.00 87.00 199 ARG A O 1
ATOM 1662 N N . ASN A 1 200 ? 8.063 6.217 -17.788 1.00 87.50 200 ASN A N 1
ATOM 1663 C CA . ASN A 1 200 ? 6.618 6.091 -17.918 1.00 87.50 200 ASN A CA 1
ATOM 1664 C C . ASN A 1 200 ? 5.981 6.124 -16.533 1.00 87.50 200 ASN A C 1
ATOM 1666 O O . ASN A 1 200 ? 6.493 5.523 -15.591 1.00 87.50 200 ASN A O 1
ATOM 1670 N N . LYS A 1 201 ? 4.842 6.806 -16.437 1.00 88.19 201 LYS A N 1
ATOM 1671 C CA . LYS A 1 201 ? 4.039 6.910 -15.221 1.00 88.19 201 LYS A CA 1
ATOM 1672 C C . LYS A 1 201 ? 2.628 6.433 -15.533 1.00 88.19 201 LYS A C 1
ATOM 1674 O O . LYS A 1 201 ? 2.016 6.891 -16.498 1.00 88.19 201 LYS A O 1
ATOM 1679 N N . LYS A 1 202 ? 2.120 5.516 -14.720 1.00 87.88 202 LYS A N 1
ATOM 1680 C CA . LYS A 1 202 ? 0.733 5.052 -14.748 1.00 87.88 202 LYS A CA 1
ATOM 1681 C C . LYS A 1 202 ? 0.139 5.140 -13.349 1.00 87.88 202 LYS A C 1
ATOM 1683 O O . LYS A 1 202 ? 0.860 5.166 -12.356 1.00 87.88 202 LYS A O 1
ATOM 1688 N N . HIS A 1 203 ? -1.185 5.167 -13.286 1.00 87.12 203 HIS A N 1
ATOM 1689 C CA . HIS A 1 203 ? -1.919 5.164 -12.030 1.00 87.12 203 HIS A CA 1
ATOM 1690 C C . HIS A 1 203 ? -2.705 3.870 -11.890 1.00 87.12 203 HIS A C 1
ATOM 1692 O O . HIS A 1 203 ? -3.391 3.454 -12.828 1.00 87.12 203 HIS A O 1
ATOM 1698 N N . LEU A 1 204 ? -2.582 3.258 -10.718 1.00 85.69 204 LEU A N 1
ATOM 1699 C CA . LEU A 1 204 ? -3.387 2.132 -10.286 1.00 85.69 204 LEU A CA 1
ATOM 1700 C C . LEU A 1 204 ? -4.379 2.630 -9.233 1.00 85.69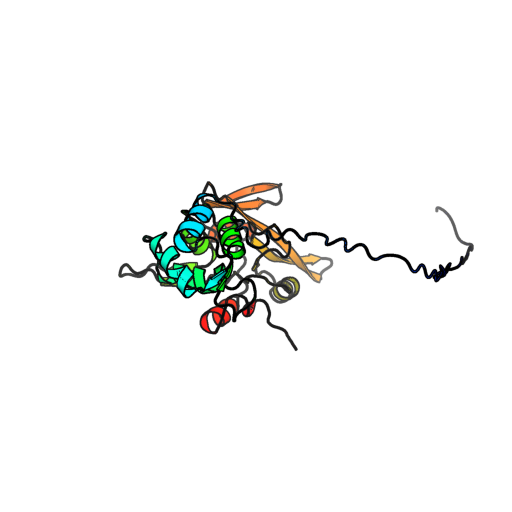 204 LEU A C 1
ATOM 1702 O O . LEU A 1 204 ? -4.019 3.365 -8.321 1.00 85.69 204 LEU A O 1
ATOM 1706 N N . THR A 1 205 ? -5.639 2.254 -9.385 1.00 83.25 205 THR A N 1
ATOM 1707 C CA . THR A 1 205 ? -6.736 2.563 -8.461 1.00 83.25 205 THR A CA 1
ATOM 1708 C C . THR A 1 205 ? -7.282 1.268 -7.898 1.00 83.25 205 THR A C 1
ATOM 1710 O O . THR A 1 205 ? -7.282 0.254 -8.590 1.00 83.25 205 THR A O 1
ATOM 1713 N N . ILE A 1 206 ? -7.825 1.297 -6.688 1.00 76.00 206 ILE A N 1
ATOM 1714 C CA . ILE A 1 206 ? -8.635 0.186 -6.186 1.00 76.00 206 ILE A CA 1
ATOM 1715 C C . ILE A 1 206 ? -10.103 0.531 -6.440 1.00 76.00 206 ILE A C 1
ATOM 1717 O O . ILE A 1 206 ? -10.635 1.515 -5.924 1.00 76.00 206 ILE A O 1
ATOM 1721 N N . ASN A 1 207 ? -10.792 -0.273 -7.248 1.00 77.31 207 ASN A N 1
ATOM 1722 C CA . ASN A 1 207 ? -12.245 -0.249 -7.330 1.00 77.31 207 ASN A CA 1
ATOM 1723 C C . ASN A 1 207 ? -12.812 -0.870 -6.052 1.00 77.31 207 ASN A C 1
ATOM 1725 O O . ASN A 1 207 ? -13.086 -2.068 -5.993 1.00 77.31 207 ASN A O 1
ATOM 1729 N N . ARG A 1 208 ? -12.993 -0.012 -5.050 1.00 69.69 208 ARG A N 1
ATOM 1730 C CA . ARG A 1 208 ? -13.446 -0.323 -3.687 1.00 69.69 208 ARG A CA 1
ATOM 1731 C C . ARG A 1 208 ? -14.685 -1.223 -3.634 1.00 69.69 208 ARG A C 1
ATOM 1733 O O . ARG A 1 208 ? -14.737 -2.154 -2.844 1.00 69.69 208 ARG A O 1
ATOM 1740 N N . LYS A 1 209 ? -15.653 -1.024 -4.540 1.00 66.56 209 LYS A N 1
ATOM 1741 C CA . LYS A 1 209 ? -16.890 -1.829 -4.590 1.00 66.56 209 LYS A CA 1
ATOM 1742 C C . LYS A 1 209 ? -16.657 -3.268 -5.052 1.00 66.56 209 LYS A C 1
ATOM 1744 O O . LYS A 1 209 ? -17.359 -4.171 -4.615 1.00 66.56 209 LYS A O 1
ATOM 1749 N N . LYS A 1 210 ? -15.706 -3.474 -5.966 1.00 68.88 210 LYS A N 1
ATOM 1750 C CA . LYS A 1 210 ? -15.445 -4.780 -6.593 1.00 68.88 210 LYS A CA 1
ATOM 1751 C C . LYS A 1 210 ? -14.167 -5.455 -6.084 1.00 68.88 210 LYS A C 1
ATOM 1753 O O . LYS A 1 210 ? -13.904 -6.585 -6.470 1.00 68.88 210 LYS A O 1
ATOM 1758 N N . GLY A 1 211 ? -13.360 -4.764 -5.275 1.00 66.50 211 GLY A N 1
ATOM 1759 C CA . GLY A 1 211 ? -12.038 -5.237 -4.854 1.00 66.50 211 GLY A CA 1
ATOM 1760 C C . GLY A 1 211 ? -11.076 -5.457 -6.027 1.00 66.50 211 GLY A C 1
ATOM 1761 O O . GLY A 1 211 ? -10.248 -6.358 -5.967 1.00 66.50 211 GLY A O 1
ATOM 1762 N N . LEU A 1 212 ? -11.223 -4.689 -7.115 1.00 73.44 212 LEU A N 1
ATOM 1763 C CA . LEU A 1 212 ? -10.402 -4.828 -8.324 1.00 73.44 212 LEU A CA 1
ATOM 1764 C C . LEU A 1 212 ? -9.337 -3.740 -8.387 1.00 73.44 212 LEU A C 1
ATOM 1766 O O . LEU A 1 212 ? -9.645 -2.563 -8.216 1.00 73.44 212 LEU A O 1
ATOM 1770 N N . PHE A 1 213 ? -8.118 -4.111 -8.745 1.00 79.12 213 PHE A N 1
ATOM 1771 C CA . PHE A 1 213 ? -7.041 -3.190 -9.077 1.00 79.12 213 PHE A CA 1
ATOM 1772 C C . PHE A 1 213 ? -7.231 -2.718 -10.514 1.00 79.12 213 PHE A C 1
ATOM 1774 O O . PHE A 1 213 ? -7.071 -3.504 -11.441 1.00 79.12 213 PHE A O 1
ATOM 1781 N N . VAL A 1 214 ? -7.639 -1.462 -10.695 1.00 81.19 214 VAL A N 1
ATOM 1782 C CA . VAL A 1 214 ? -8.010 -0.862 -11.978 1.00 81.19 214 VAL A CA 1
ATOM 1783 C C . VAL A 1 214 ? -6.951 0.126 -12.450 1.00 81.19 214 VAL A C 1
ATOM 1785 O O . VAL A 1 214 ? -6.560 1.026 -11.708 1.00 81.19 214 VAL A O 1
ATOM 1788 N N . TRP A 1 215 ? -6.547 0.023 -13.713 1.00 80.31 215 TRP A N 1
ATOM 1789 C CA . TRP A 1 215 ? -5.634 0.964 -14.362 1.00 80.31 215 TRP A CA 1
ATOM 1790 C C . TRP A 1 215 ? -6.122 1.359 -15.752 1.00 80.31 215 TRP A C 1
ATOM 1792 O O . TRP A 1 215 ? -6.929 0.670 -16.380 1.00 80.31 215 TRP A O 1
ATOM 1802 N N . THR A 1 216 ? -5.602 2.477 -16.250 1.00 76.81 216 THR A N 1
ATOM 1803 C CA . THR A 1 216 ? -5.902 2.972 -17.597 1.00 76.81 216 THR A CA 1
ATOM 1804 C C . THR A 1 216 ? -4.855 2.464 -18.588 1.00 76.81 216 THR A C 1
ATOM 1806 O O . THR A 1 216 ? -3.645 2.607 -18.378 1.00 76.81 216 THR A O 1
ATOM 1809 N N . LYS A 1 217 ? -5.315 1.857 -19.682 1.00 67.19 217 LYS A N 1
ATOM 1810 C CA . LYS A 1 217 ? -4.489 1.486 -20.834 1.00 67.19 217 LYS A CA 1
ATOM 1811 C C . LYS A 1 217 ? -4.124 2.714 -21.674 1.00 67.19 217 LYS A C 1
ATOM 1813 O O . LYS A 1 217 ? -4.684 3.794 -21.519 1.00 67.19 217 LYS A O 1
ATOM 1818 N N . LYS A 1 218 ? -3.184 2.531 -22.608 1.00 63.66 218 LYS A N 1
ATOM 1819 C CA . LYS A 1 218 ? -2.772 3.583 -23.555 1.00 63.66 218 LYS A CA 1
ATOM 1820 C C . LYS A 1 218 ? -3.914 4.081 -24.449 1.00 63.66 218 LYS A C 1
ATOM 1822 O O . LYS A 1 218 ? -3.877 5.228 -24.863 1.00 63.66 218 LYS A O 1
ATOM 1827 N N . ASP A 1 219 ? -4.904 3.236 -24.726 1.00 72.56 219 ASP A N 1
ATOM 1828 C CA . ASP A 1 219 ? -6.100 3.545 -25.523 1.00 72.56 219 ASP A CA 1
ATOM 1829 C C . ASP A 1 219 ? -7.239 4.164 -24.686 1.00 72.56 219 ASP A C 1
ATOM 1831 O O . ASP A 1 219 ? -8.369 4.270 -25.152 1.00 72.56 219 ASP A O 1
ATOM 1835 N N . GLY A 1 220 ? -6.970 4.532 -23.427 1.00 72.38 220 GLY A N 1
ATOM 1836 C CA . GLY A 1 220 ? -7.953 5.126 -22.520 1.00 72.38 220 GLY A CA 1
ATOM 1837 C C . GLY A 1 220 ? -8.921 4.125 -21.882 1.00 72.38 220 GLY A C 1
ATOM 1838 O O . GLY A 1 220 ? -9.653 4.496 -20.961 1.00 72.38 220 GLY A O 1
ATOM 1839 N N . LYS A 1 221 ? -8.915 2.847 -22.292 1.00 76.06 221 LYS A N 1
ATOM 1840 C CA . LYS A 1 221 ? -9.774 1.822 -21.684 1.00 76.06 221 LYS A CA 1
ATOM 1841 C C . LYS A 1 221 ? -9.272 1.458 -20.290 1.00 76.06 221 LYS A C 1
ATOM 1843 O O . LYS A 1 221 ? -8.072 1.319 -20.054 1.00 76.06 221 LYS A O 1
ATOM 1848 N N . LYS A 1 222 ? -10.199 1.264 -19.353 1.00 79.25 222 LYS A N 1
ATOM 1849 C CA . LYS A 1 222 ? -9.880 0.757 -18.014 1.00 79.25 222 LYS A CA 1
ATOM 1850 C C . LYS A 1 222 ? -9.804 -0.767 -18.049 1.00 79.25 222 LYS A C 1
ATOM 1852 O O . LYS A 1 222 ? -10.695 -1.415 -18.593 1.00 79.25 222 LYS A O 1
ATOM 1857 N N . GLN A 1 223 ? -8.765 -1.332 -17.450 1.00 79.56 223 GLN A N 1
ATOM 1858 C CA . GLN A 1 223 ? -8.692 -2.752 -17.114 1.00 79.56 223 GLN A CA 1
ATOM 1859 C C . GLN A 1 223 ? -8.677 -2.917 -15.610 1.00 79.56 223 GLN A C 1
ATOM 1861 O O . GLN A 1 223 ? -8.270 -1.999 -14.906 1.00 79.56 223 GLN A O 1
ATOM 1866 N N . GLY A 1 224 ? -9.140 -4.068 -15.131 1.00 81.69 224 GLY A N 1
ATOM 1867 C CA . GLY A 1 224 ? -9.085 -4.398 -13.721 1.00 81.69 224 GLY A CA 1
ATOM 1868 C C . GLY A 1 224 ? -8.816 -5.873 -13.494 1.00 81.69 224 GLY A C 1
ATOM 1869 O O . GLY A 1 224 ? -9.283 -6.704 -14.269 1.00 81.69 224 GLY A O 1
ATOM 1870 N N . HIS A 1 225 ? -8.096 -6.181 -12.420 1.00 86.31 225 HIS A N 1
ATOM 1871 C CA . HIS A 1 225 ? -7.843 -7.550 -11.987 1.00 86.31 225 HIS A CA 1
ATOM 1872 C C . HIS A 1 225 ? -7.986 -7.655 -10.456 1.00 86.31 225 HIS A C 1
ATOM 1874 O O . HIS A 1 225 ? -7.622 -6.707 -9.759 1.00 86.31 225 HIS A O 1
ATOM 1880 N N . PRO A 1 226 ? -8.534 -8.752 -9.896 1.00 80.56 226 PRO A N 1
ATOM 1881 C CA . PRO A 1 226 ? -8.675 -8.916 -8.440 1.00 80.56 226 PRO A CA 1
ATOM 1882 C C . PRO A 1 226 ? -7.340 -9.127 -7.711 1.00 80.56 226 PRO A C 1
ATOM 1884 O O . PRO A 1 226 ? -7.237 -8.866 -6.516 1.00 80.56 226 PRO A O 1
ATOM 1887 N N . ASN A 1 227 ? -6.320 -9.593 -8.431 1.00 83.62 227 ASN A N 1
ATOM 1888 C CA . ASN A 1 227 ? -4.955 -9.761 -7.939 1.00 83.62 227 ASN A CA 1
ATOM 1889 C C . ASN A 1 227 ? -4.063 -8.618 -8.455 1.00 83.62 227 ASN A C 1
ATOM 1891 O O . ASN A 1 227 ? -3.992 -8.412 -9.672 1.00 83.62 227 ASN A O 1
ATOM 1895 N N . ILE A 1 228 ? -3.402 -7.899 -7.540 1.00 85.25 228 ILE A N 1
ATOM 1896 C CA . ILE A 1 228 ? -2.530 -6.762 -7.856 1.00 85.25 228 ILE A CA 1
ATOM 1897 C C . ILE A 1 228 ? -1.289 -7.176 -8.644 1.00 85.25 228 ILE A C 1
ATOM 1899 O O . ILE A 1 228 ? -0.876 -6.432 -9.523 1.00 85.25 228 ILE A O 1
ATOM 1903 N N . GLU A 1 229 ? -0.735 -8.362 -8.404 1.00 84.75 229 GLU A N 1
ATOM 1904 C CA . GLU A 1 229 ? 0.483 -8.827 -9.075 1.00 84.75 229 GLU A CA 1
ATOM 1905 C C . GLU A 1 229 ? 0.246 -9.008 -10.570 1.00 84.75 229 GLU A C 1
ATOM 1907 O O . GLU A 1 229 ? 1.049 -8.591 -11.403 1.00 84.75 229 GLU A O 1
ATOM 1912 N N . VAL A 1 230 ? -0.919 -9.551 -10.928 1.00 87.50 230 VAL A N 1
ATOM 1913 C CA . VAL A 1 230 ? -1.337 -9.661 -12.329 1.00 87.50 230 VAL A CA 1
ATOM 1914 C C . VAL A 1 230 ? -1.553 -8.270 -12.931 1.00 87.50 230 VAL A C 1
ATOM 1916 O O . VAL A 1 230 ? -1.071 -7.998 -14.029 1.00 87.50 230 VAL A O 1
ATOM 1919 N N . ALA A 1 231 ? -2.203 -7.357 -12.198 1.00 87.44 231 ALA A N 1
ATOM 1920 C CA . ALA A 1 231 ? -2.392 -5.979 -12.652 1.00 87.44 231 ALA A CA 1
ATOM 1921 C C . ALA A 1 231 ? -1.051 -5.264 -12.893 1.00 87.44 231 ALA A C 1
ATOM 1923 O O . ALA A 1 231 ? -0.866 -4.618 -13.924 1.00 87.44 231 ALA A O 1
ATOM 1924 N N . LEU A 1 232 ? -0.094 -5.405 -11.974 1.00 89.19 232 LEU A N 1
ATOM 1925 C CA . LEU A 1 232 ? 1.240 -4.828 -12.093 1.00 89.19 232 LEU A CA 1
ATOM 1926 C C . LEU A 1 232 ? 2.004 -5.452 -13.257 1.00 89.19 232 LEU A C 1
ATOM 1928 O O . LEU A 1 232 ? 2.527 -4.702 -14.079 1.00 89.19 232 LEU A O 1
ATOM 1932 N N . LYS A 1 233 ? 1.996 -6.784 -13.396 1.00 89.50 233 LYS A N 1
ATOM 1933 C CA . LYS A 1 233 ? 2.620 -7.494 -14.522 1.00 89.50 233 LYS A CA 1
ATOM 1934 C C . LYS A 1 233 ? 2.112 -6.970 -15.865 1.00 89.50 233 LYS A C 1
ATOM 1936 O O . LYS A 1 233 ? 2.919 -6.659 -16.744 1.00 89.50 233 LYS A O 1
ATOM 1941 N N . ASP A 1 234 ? 0.804 -6.781 -16.011 1.00 88.12 234 ASP A N 1
ATOM 1942 C CA . ASP A 1 234 ? 0.208 -6.225 -17.229 1.00 88.12 234 ASP A CA 1
ATOM 1943 C C . ASP A 1 234 ? 0.578 -4.744 -17.429 1.00 88.12 234 ASP A C 1
ATOM 1945 O O . ASP A 1 234 ? 0.934 -4.306 -18.532 1.00 88.12 234 ASP A O 1
ATOM 1949 N N . MET A 1 235 ? 0.538 -3.943 -16.359 1.00 87.81 235 MET A N 1
ATOM 1950 C CA . MET A 1 235 ? 0.870 -2.515 -16.394 1.00 87.81 235 MET A CA 1
ATOM 1951 C C . MET A 1 235 ? 2.326 -2.248 -16.766 1.00 87.81 235 MET A C 1
ATOM 1953 O O . MET A 1 235 ? 2.595 -1.286 -17.502 1.00 87.81 235 MET A O 1
ATOM 1957 N N . THR A 1 236 ? 3.240 -3.070 -16.258 1.00 90.06 236 THR A N 1
ATOM 1958 C CA . THR A 1 236 ? 4.693 -2.915 -16.379 1.00 90.06 236 THR A CA 1
ATOM 1959 C C . THR A 1 236 ? 5.277 -3.831 -17.446 1.00 90.06 236 THR A C 1
ATOM 1961 O O . THR A 1 236 ? 6.488 -3.825 -17.636 1.00 90.06 236 THR A O 1
ATOM 1964 N N . SER A 1 237 ? 4.447 -4.570 -18.190 1.00 88.44 237 SER A N 1
ATOM 1965 C CA . SER A 1 237 ? 4.873 -5.523 -19.228 1.00 88.44 237 SER A CA 1
ATOM 1966 C C . SER A 1 237 ? 5.856 -6.582 -18.709 1.00 88.44 237 SER A C 1
ATOM 1968 O O . SER A 1 237 ? 6.831 -6.897 -19.385 1.00 88.44 237 SER A O 1
ATOM 1970 N N . GLY A 1 238 ? 5.629 -7.082 -17.493 1.00 89.31 238 GLY A N 1
ATOM 1971 C CA . GLY A 1 238 ? 6.451 -8.119 -16.866 1.00 89.31 238 GLY A CA 1
ATOM 1972 C C . GLY A 1 238 ? 7.859 -7.677 -16.465 1.00 89.31 238 GLY A C 1
ATOM 1973 O O . GLY A 1 238 ? 8.712 -8.530 -16.241 1.00 89.31 238 GLY A O 1
ATOM 1974 N N . ARG A 1 239 ? 8.121 -6.366 -16.386 1.00 90.50 239 ARG A N 1
ATOM 1975 C CA . ARG A 1 239 ? 9.400 -5.844 -15.883 1.00 90.50 239 ARG A CA 1
ATOM 1976 C C . ARG A 1 239 ? 9.619 -6.285 -14.432 1.00 90.50 239 ARG A C 1
ATOM 1978 O O . ARG A 1 239 ? 8.644 -6.332 -13.686 1.00 90.50 239 ARG A O 1
ATOM 1985 N N . PRO A 1 240 ? 10.864 -6.554 -14.010 1.00 92.25 240 PRO A N 1
ATOM 1986 C CA . PRO A 1 240 ? 11.165 -6.826 -12.611 1.00 92.25 240 PRO A CA 1
ATOM 1987 C C . PRO A 1 240 ? 11.031 -5.563 -11.750 1.00 92.25 240 PRO A C 1
ATOM 1989 O O . PRO A 1 240 ? 11.174 -4.433 -12.230 1.00 92.25 240 PRO A O 1
ATOM 1992 N N . ALA A 1 241 ? 10.772 -5.763 -10.463 1.00 91.56 241 ALA A N 1
ATOM 1993 C CA . ALA A 1 241 ? 10.688 -4.687 -9.489 1.00 91.56 241 ALA A CA 1
ATOM 1994 C C . ALA A 1 241 ? 12.070 -4.100 -9.156 1.00 91.56 241 ALA A C 1
ATOM 1996 O O . ALA A 1 241 ? 13.085 -4.798 -9.130 1.00 91.56 241 ALA A O 1
ATOM 1997 N N . ILE A 1 242 ? 12.103 -2.805 -8.854 1.00 90.44 242 ILE A N 1
ATOM 1998 C CA . ILE A 1 242 ? 13.165 -2.192 -8.062 1.00 90.44 242 ILE A CA 1
ATOM 1999 C C . ILE A 1 242 ? 12.862 -2.547 -6.614 1.00 90.44 242 ILE A C 1
ATOM 2001 O O . ILE A 1 242 ? 11.818 -2.140 -6.097 1.00 90.44 242 ILE A O 1
ATOM 2005 N N . LYS A 1 243 ? 13.774 -3.287 -5.980 1.00 86.94 243 LYS A N 1
ATOM 2006 C CA . LYS A 1 243 ? 13.645 -3.653 -4.573 1.00 86.94 243 LYS A CA 1
ATOM 2007 C C . LYS A 1 243 ? 13.562 -2.400 -3.705 1.00 86.94 243 LYS A C 1
ATOM 2009 O O . LYS A 1 243 ? 14.264 -1.416 -3.942 1.00 86.94 243 LYS A O 1
ATOM 2014 N N . SER A 1 244 ? 12.654 -2.441 -2.746 1.00 79.62 244 SER A N 1
ATOM 2015 C CA . SER A 1 244 ? 12.406 -1.373 -1.798 1.00 79.62 244 SER A CA 1
ATOM 2016 C C . SER A 1 244 ? 13.168 -1.629 -0.508 1.00 79.62 244 SER A C 1
ATOM 2018 O O . SER A 1 244 ? 13.013 -2.679 0.113 1.00 79.62 244 SER A O 1
ATOM 2020 N N . ASP A 1 245 ? 13.930 -0.629 -0.072 1.00 68.19 245 ASP A N 1
ATOM 2021 C CA . ASP A 1 245 ? 14.635 -0.622 1.220 1.00 68.19 245 ASP A CA 1
ATOM 2022 C C . ASP A 1 245 ? 13.667 -0.455 2.402 1.00 68.19 245 ASP A C 1
ATOM 2024 O O . ASP A 1 245 ? 14.039 -0.526 3.571 1.00 68.19 245 ASP A O 1
ATOM 2028 N N . MET A 1 246 ? 12.383 -0.274 2.093 1.00 64.00 246 MET A N 1
ATOM 2029 C CA . MET A 1 246 ? 11.291 -0.210 3.046 1.00 64.00 246 MET A CA 1
ATOM 2030 C C . MET A 1 246 ? 11.222 -1.439 3.962 1.00 64.00 246 MET A C 1
ATOM 2032 O O . MET A 1 246 ? 10.745 -1.311 5.082 1.00 64.00 246 MET A O 1
ATOM 2036 N N . TRP A 1 247 ? 11.733 -2.599 3.535 1.00 56.66 247 TRP A N 1
ATOM 2037 C CA . TRP A 1 247 ? 11.883 -3.777 4.397 1.00 56.66 247 TRP A CA 1
ATOM 2038 C C . TRP A 1 247 ? 12.850 -3.524 5.558 1.00 56.66 247 TRP A C 1
ATOM 2040 O O . TRP A 1 247 ? 12.470 -3.661 6.719 1.00 56.66 247 TRP A O 1
ATOM 2050 N N . THR A 1 248 ? 14.062 -3.054 5.245 1.00 55.59 248 THR A N 1
ATOM 2051 C CA . THR A 1 248 ? 15.073 -2.674 6.238 1.00 55.59 248 THR A CA 1
ATOM 2052 C C . THR A 1 248 ? 14.548 -1.576 7.148 1.00 55.59 248 THR A C 1
ATOM 2054 O O . THR A 1 248 ? 14.818 -1.607 8.344 1.00 55.59 248 THR A O 1
ATOM 2057 N N . ALA A 1 249 ? 13.769 -0.632 6.610 1.00 56.28 249 ALA A N 1
ATOM 2058 C CA . ALA A 1 249 ? 13.093 0.346 7.445 1.00 56.28 249 ALA A CA 1
ATOM 2059 C C . ALA A 1 249 ? 12.088 -0.336 8.369 1.00 56.28 249 ALA A C 1
ATOM 2061 O O . ALA A 1 249 ? 12.308 -0.243 9.554 1.00 56.28 249 ALA A O 1
ATOM 2062 N N . VAL A 1 250 ? 11.085 -1.087 7.895 1.00 53.31 250 VAL A N 1
ATOM 2063 C CA . VAL A 1 250 ? 10.047 -1.722 8.747 1.00 53.31 250 VAL A CA 1
ATOM 2064 C C . VAL A 1 250 ? 10.612 -2.603 9.856 1.00 53.31 250 VAL A C 1
ATOM 2066 O O . VAL A 1 250 ? 10.069 -2.616 10.963 1.00 53.31 250 VAL A O 1
ATOM 2069 N N . GLU A 1 251 ? 11.679 -3.345 9.571 1.00 52.34 251 GLU A N 1
ATOM 2070 C CA . GLU A 1 251 ? 12.333 -4.197 10.564 1.00 52.34 251 GLU A CA 1
ATOM 2071 C C . GLU A 1 251 ? 13.129 -3.393 11.603 1.00 52.34 251 GLU A C 1
ATOM 2073 O O . GLU A 1 251 ? 13.229 -3.829 12.749 1.00 52.34 251 GLU A O 1
ATOM 2078 N N . ASN A 1 252 ? 13.630 -2.201 11.249 1.00 49.12 252 ASN A N 1
ATOM 2079 C CA . ASN A 1 252 ? 14.492 -1.387 12.114 1.00 49.12 252 ASN A CA 1
ATOM 2080 C C . ASN A 1 252 ? 13.844 -0.085 12.654 1.00 49.12 252 ASN A C 1
ATOM 2082 O O . ASN A 1 252 ? 14.390 0.478 13.601 1.00 49.12 252 ASN A O 1
ATOM 2086 N N . GLN A 1 253 ? 12.714 0.387 12.092 1.00 47.09 253 GLN A N 1
ATOM 2087 C CA . GLN A 1 253 ? 11.875 1.568 12.417 1.00 47.09 253 GLN A CA 1
ATOM 2088 C C . GLN A 1 253 ? 10.684 1.730 11.405 1.00 47.09 253 GLN A C 1
ATOM 2090 O O . GLN A 1 253 ? 10.260 0.770 10.786 1.00 47.09 253 GLN A O 1
ATOM 2095 N N . SER A 1 254 ? 9.965 2.860 11.300 1.00 48.47 254 SER A N 1
ATOM 2096 C CA . SER A 1 254 ? 8.712 2.929 10.498 1.00 48.47 254 SER A CA 1
ATOM 2097 C C . SER A 1 254 ? 8.888 2.944 8.961 1.00 48.47 254 SER A C 1
ATOM 2099 O O . SER A 1 254 ? 9.919 3.375 8.453 1.00 48.47 254 SER A O 1
ATOM 2101 N N . LEU A 1 255 ? 7.818 2.592 8.218 1.00 45.16 255 LEU A N 1
ATOM 2102 C CA . LEU A 1 255 ? 7.726 2.570 6.741 1.00 45.16 255 LEU A CA 1
ATOM 2103 C C . LEU A 1 255 ? 8.210 3.846 6.022 1.00 45.16 255 LEU A C 1
ATOM 2105 O O . LEU A 1 255 ? 8.616 3.766 4.866 1.00 45.16 255 LEU A O 1
ATOM 2109 N N . TYR A 1 256 ? 8.159 5.014 6.669 1.00 43.75 256 TYR A N 1
ATOM 2110 C CA . TYR A 1 256 ? 8.430 6.300 6.016 1.00 43.75 256 TYR A CA 1
ATOM 2111 C C . TYR A 1 256 ? 9.861 6.818 6.186 1.00 43.75 256 TYR A C 1
ATOM 2113 O O . TYR A 1 256 ? 10.233 7.755 5.494 1.00 43.75 256 TYR A O 1
ATOM 2121 N N . GLN A 1 257 ? 10.699 6.182 7.008 1.00 41.22 257 GLN A N 1
ATOM 2122 C CA . GLN A 1 257 ? 12.136 6.491 7.012 1.00 41.22 257 GLN A CA 1
ATOM 2123 C C . GLN A 1 257 ? 12.836 6.007 5.733 1.00 41.22 257 GLN A C 1
ATOM 2125 O O . GLN A 1 257 ? 13.759 6.657 5.259 1.00 41.22 257 GLN A O 1
ATOM 2130 N N . ALA A 1 258 ? 12.353 4.925 5.105 1.00 36.34 258 ALA A N 1
ATOM 2131 C CA . ALA A 1 258 ? 12.887 4.482 3.811 1.00 36.34 258 ALA A CA 1
ATOM 2132 C C . ALA A 1 258 ? 12.569 5.436 2.647 1.00 36.34 258 ALA A C 1
ATOM 2134 O O . ALA A 1 258 ? 13.194 5.357 1.590 1.00 36.34 258 ALA A O 1
ATOM 2135 N N . ALA A 1 259 ? 11.585 6.318 2.830 1.00 36.97 259 ALA A N 1
ATOM 2136 C CA . ALA A 1 259 ? 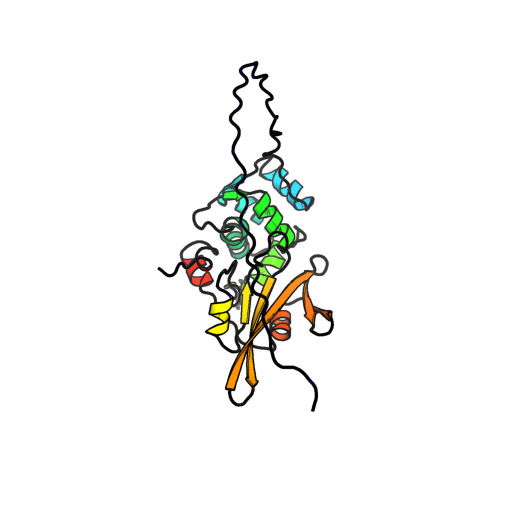11.178 7.322 1.855 1.00 36.97 259 ALA A CA 1
ATOM 2137 C C . ALA A 1 259 ? 12.033 8.596 1.903 1.00 36.97 259 ALA A C 1
ATOM 2139 O O . ALA A 1 259 ? 12.039 9.353 0.931 1.00 36.97 259 ALA A O 1
ATOM 2140 N N . SER A 1 260 ? 12.716 8.829 3.028 1.00 32.94 260 SER A N 1
ATOM 2141 C CA . SER A 1 260 ? 13.441 10.054 3.358 1.00 32.94 260 SER A CA 1
ATOM 2142 C C . SER A 1 260 ? 14.932 9.798 3.576 1.00 32.94 260 SER A C 1
ATOM 2144 O O . SER A 1 260 ? 15.518 10.411 4.463 1.00 32.94 260 SER A O 1
ATOM 2146 N N . TYR A 1 261 ? 15.550 8.866 2.839 1.00 32.69 261 TYR A N 1
ATOM 2147 C CA . TYR A 1 261 ? 17.011 8.791 2.833 1.00 32.69 261 TYR A CA 1
ATOM 2148 C C . TYR A 1 261 ? 17.559 10.071 2.196 1.00 32.69 261 TYR A C 1
ATOM 2150 O O . TYR A 1 261 ? 17.745 10.150 0.982 1.00 32.69 261 TYR A O 1
ATOM 2158 N N . ASP A 1 262 ? 17.758 11.065 3.057 1.00 28.75 262 ASP A N 1
ATOM 2159 C CA . ASP A 1 262 ? 18.680 12.166 2.877 1.00 28.75 262 ASP A CA 1
ATOM 2160 C C . ASP A 1 262 ? 20.032 11.558 2.494 1.00 28.75 262 ASP A C 1
ATOM 2162 O O . ASP A 1 262 ? 20.624 10.777 3.243 1.00 28.75 262 ASP A O 1
ATOM 2166 N N . TYR A 1 263 ? 20.490 11.884 1.291 1.00 29.02 263 TYR A N 1
ATOM 2167 C CA . TYR A 1 263 ? 21.915 11.891 1.013 1.00 29.02 263 TYR A CA 1
ATOM 2168 C C . TYR A 1 263 ? 22.446 13.234 1.516 1.00 29.02 263 TYR A C 1
ATOM 2170 O O . TYR A 1 263 ? 21.903 14.276 1.145 1.00 29.02 263 TYR A O 1
ATOM 2178 N N . GLU A 1 264 ? 23.459 13.170 2.383 1.00 30.97 264 GLU A N 1
ATOM 2179 C CA . GLU A 1 264 ? 24.304 14.304 2.786 1.00 30.97 264 GLU A CA 1
ATOM 2180 C C . GLU A 1 264 ? 24.753 15.170 1.597 1.00 30.97 264 GLU A C 1
ATOM 2182 O O . GLU A 1 264 ? 25.062 14.606 0.517 1.00 30.97 264 GLU A O 1
#

InterPro domains:
  IPR014741 Adaptor protein Cbl, EF hand-like [PF02761] (45-127)

Organism: NCBI:txid641309